Protein AF-A0A2D6M0U7-F1 (afdb_monomer)

Mean predicted aligned error: 8.62 Å

Sequence (236 aa):
MPVRPKKQAPYSKWMHGKDVKALRIKTATGYQSRYSLSQSHPSFARGEYGRIFRGLVTFANGKRQKVAIKMFDEPLSNKEAAAYERAIQKIAEADIPTLKTAMVNWNGKWVKVSPLLENRAGIKLARVKTDYGHARQLSAPRTQRRVGQILGKMINAGFAGYIDAIDYLRQREAGIVAIDLDVLVRTEPSFENVKRLLAESLNKFPEESRRQILEKHVLPEIRRPALRKKLAQLEV

Radius of gyration: 19.0 Å; Cα contacts (8 Å, |Δi|>4): 373; chains: 1; bounding box: 45×47×57 Å

Nearest PDB structures (foldseek):
  4f9c-assembly1_A  TM=5.702E-01  e=1.700E-03  Homo sapiens
  4f9b-assembly2_C  TM=6.373E-01  e=3.619E-03  Homo sapiens
  4f9a-assembly1_A  TM=5.375E-01  e=8.655E-03  Homo sapiens
  9bhi-assembly1_A  TM=5.128E-01  e=5.762E-03  Homo sapiens
  3zfx-assembly8_H  TM=3.620E-01  e=1.347E-03  Homo sapiens

pLDDT: mean 78.64, std 16.61, range [24.95, 95.5]

Solvent-accessible surface area (backbone atoms only — not comparable to full-atom values): 13342 Å² total; per-residue (Å²): 130,86,78,70,80,74,70,74,78,93,71,78,83,80,72,56,37,90,38,54,66,43,65,27,42,55,55,97,92,44,73,44,75,67,86,80,67,52,93,83,55,85,54,79,44,76,57,96,67,25,38,27,33,46,28,40,40,30,32,71,87,68,53,72,45,60,22,31,36,36,42,45,75,63,80,58,51,73,70,54,50,51,42,49,50,53,51,51,50,41,40,56,75,52,70,49,56,46,73,65,65,34,58,34,78,56,94,90,38,52,30,42,39,32,70,52,88,45,71,86,76,78,38,49,64,45,82,78,67,56,70,71,54,47,54,61,52,47,68,31,68,70,45,35,42,52,52,18,40,47,40,12,36,35,40,63,61,61,32,26,22,68,44,57,59,68,56,28,59,28,30,46,71,58,63,29,36,68,64,66,60,66,60,56,63,72,43,65,58,43,72,67,43,26,52,50,33,38,43,62,29,39,68,73,37,59,71,89,48,28,51,52,28,42,63,74,19,17,46,75,54,39,81,51,66,72,58,37,56,58,59,71,70,57,88,99

Organism: NCBI:txid3101447

Structure (mmCIF, N/CA/C/O backbone):
data_AF-A0A2D6M0U7-F1
#
_entry.id   AF-A0A2D6M0U7-F1
#
loop_
_atom_site.group_PDB
_atom_site.id
_atom_site.type_symbol
_atom_site.label_atom_id
_atom_site.label_alt_id
_atom_site.label_comp_id
_atom_site.label_asym_id
_atom_site.label_entity_id
_atom_site.label_seq_id
_atom_site.pdbx_PDB_ins_code
_atom_site.Cartn_x
_atom_site.Cartn_y
_atom_site.Cartn_z
_atom_site.occupancy
_atom_site.B_iso_or_equiv
_atom_site.auth_seq_id
_atom_site.auth_comp_id
_atom_site.auth_asym_id
_atom_site.auth_atom_id
_atom_site.pdbx_PDB_model_num
ATOM 1 N N . MET A 1 1 ? 13.651 -29.219 -10.084 1.00 33.41 1 MET A N 1
ATOM 2 C CA . MET A 1 1 ? 12.419 -29.315 -9.264 1.00 33.41 1 MET A CA 1
ATOM 3 C C . MET A 1 1 ? 11.576 -28.064 -9.477 1.00 33.41 1 MET A C 1
ATOM 5 O O . MET A 1 1 ? 12.138 -26.980 -9.355 1.00 33.41 1 MET A O 1
ATOM 9 N N . PRO A 1 2 ? 10.276 -28.165 -9.804 1.00 27.80 2 PRO A N 1
ATOM 10 C CA . PRO A 1 2 ? 9.417 -26.990 -9.874 1.00 27.80 2 PRO A CA 1
ATOM 11 C C . PRO A 1 2 ? 9.281 -26.394 -8.469 1.00 27.80 2 PRO A C 1
ATOM 13 O O . PRO A 1 2 ? 8.865 -27.066 -7.523 1.00 27.80 2 PRO A O 1
ATOM 16 N N . VAL A 1 3 ? 9.678 -25.131 -8.324 1.00 28.02 3 VAL A N 1
ATOM 17 C CA . VAL A 1 3 ? 9.476 -24.360 -7.098 1.00 28.02 3 VAL A CA 1
ATOM 18 C C . VAL A 1 3 ? 7.970 -24.203 -6.933 1.00 28.02 3 VAL A C 1
ATOM 20 O O . VAL A 1 3 ? 7.352 -23.397 -7.626 1.00 28.02 3 VAL A O 1
ATOM 23 N N . ARG A 1 4 ? 7.363 -25.007 -6.048 1.00 24.95 4 ARG A N 1
ATOM 24 C CA . ARG A 1 4 ? 5.965 -24.819 -5.640 1.00 24.95 4 ARG A CA 1
ATOM 25 C C . ARG A 1 4 ? 5.788 -23.339 -5.279 1.00 24.95 4 ARG A C 1
ATOM 27 O O . ARG A 1 4 ? 6.622 -22.832 -4.519 1.00 24.95 4 ARG A O 1
ATOM 34 N N . PRO A 1 5 ? 4.759 -22.638 -5.790 1.00 28.89 5 PRO A N 1
ATOM 35 C CA . PRO A 1 5 ? 4.493 -21.274 -5.365 1.00 28.89 5 PRO A CA 1
ATOM 36 C C . PRO A 1 5 ? 4.383 -21.296 -3.845 1.00 28.89 5 PRO A C 1
ATOM 38 O O . PRO A 1 5 ? 3.540 -21.994 -3.274 1.00 28.89 5 PRO A O 1
ATOM 41 N N . LYS A 1 6 ? 5.312 -20.603 -3.178 1.00 33.06 6 LYS A N 1
ATOM 42 C CA . LYS A 1 6 ? 5.213 -20.384 -1.742 1.00 33.06 6 LYS A CA 1
ATOM 43 C C . LYS A 1 6 ? 3.853 -19.731 -1.542 1.00 33.06 6 LYS A C 1
ATOM 45 O O . LYS A 1 6 ? 3.632 -18.635 -2.056 1.00 33.06 6 LYS A O 1
ATOM 50 N N . LYS A 1 7 ? 2.951 -20.427 -0.836 1.00 38.03 7 LYS A N 1
ATOM 51 C CA . LYS A 1 7 ? 1.777 -19.809 -0.217 1.00 38.03 7 LYS A CA 1
ATOM 52 C C . LYS A 1 7 ? 2.233 -18.455 0.318 1.00 38.03 7 LYS A C 1
ATOM 54 O O . LYS A 1 7 ? 3.300 -18.390 0.937 1.00 38.03 7 LYS A O 1
ATOM 59 N N . GLN A 1 8 ? 1.459 -17.419 -0.001 1.00 36.91 8 GLN A N 1
ATOM 60 C CA . GLN A 1 8 ? 1.540 -16.071 0.555 1.00 36.91 8 GLN A CA 1
ATOM 61 C C . GLN A 1 8 ? 2.216 -16.113 1.932 1.00 36.91 8 GLN A C 1
ATOM 63 O O . GLN A 1 8 ? 1.818 -16.939 2.761 1.00 36.91 8 GLN A O 1
ATOM 68 N N . ALA A 1 9 ? 3.272 -15.313 2.141 1.00 33.50 9 ALA A 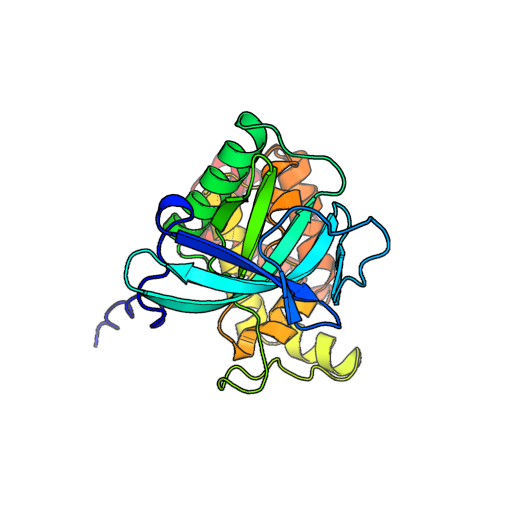N 1
ATOM 69 C CA . ALA A 1 9 ? 4.056 -15.326 3.380 1.00 33.50 9 ALA A CA 1
ATOM 70 C C . ALA A 1 9 ? 3.133 -15.474 4.610 1.00 33.50 9 ALA A C 1
ATOM 72 O O . ALA A 1 9 ? 2.061 -14.861 4.623 1.00 33.50 9 ALA A O 1
ATOM 73 N N . PRO A 1 10 ? 3.489 -16.318 5.601 1.00 34.03 10 PRO A N 1
ATOM 74 C CA . PRO A 1 10 ? 2.576 -16.815 6.623 1.00 34.03 10 PRO A CA 1
ATOM 75 C C . PRO A 1 10 ? 2.167 -15.691 7.576 1.00 34.03 10 PRO A C 1
ATOM 77 O O . PRO A 1 10 ? 2.678 -15.548 8.679 1.00 34.03 10 PRO A O 1
ATOM 80 N N . TYR A 1 11 ? 1.186 -14.906 7.160 1.00 39.97 11 TYR A N 1
ATOM 81 C CA . TYR A 1 11 ? 0.448 -13.991 8.004 1.00 39.97 11 TYR A CA 1
ATOM 82 C C . TYR A 1 11 ? -0.987 -14.506 7.995 1.00 39.97 11 TYR A C 1
ATOM 84 O O . TYR A 1 11 ? -1.843 -14.042 7.243 1.00 39.97 11 TYR A O 1
ATOM 92 N N . SER A 1 12 ? -1.259 -15.511 8.820 1.00 35.00 12 SER A N 1
ATOM 93 C CA . SER A 1 12 ? -2.590 -16.081 9.015 1.00 35.00 12 SER A CA 1
ATOM 94 C C . SER A 1 12 ? -3.621 -14.992 9.378 1.00 35.00 12 SER A C 1
ATOM 96 O O . SER A 1 12 ? -3.335 -14.067 10.140 1.00 35.00 12 SER A O 1
ATOM 98 N N . LYS A 1 13 ? -4.795 -15.051 8.732 1.00 45.16 13 LYS A N 1
ATOM 99 C CA . LYS A 1 13 ? -6.092 -14.443 9.102 1.00 45.16 13 LYS A CA 1
ATOM 100 C C . LYS A 1 13 ? -6.017 -13.110 9.863 1.00 45.16 13 LYS A C 1
ATOM 102 O O . LYS A 1 13 ? -6.119 -13.091 11.089 1.00 45.16 13 LYS A O 1
ATOM 107 N N . TRP A 1 14 ? -5.881 -11.984 9.161 1.00 49.75 14 TRP A N 1
ATOM 108 C CA . TRP A 1 14 ? -6.443 -10.768 9.753 1.00 49.75 14 TRP A CA 1
ATOM 109 C C . TRP A 1 14 ? -7.883 -10.684 9.293 1.00 49.75 14 TRP A C 1
ATOM 111 O O . TRP A 1 14 ? -8.176 -10.788 8.109 1.00 49.75 14 TRP A O 1
ATOM 121 N N . MET A 1 15 ? -8.740 -10.623 10.290 1.00 57.34 15 MET A N 1
ATOM 122 C CA . MET A 1 15 ? -10.174 -10.500 10.191 1.00 57.34 15 MET A CA 1
ATOM 123 C C . MET A 1 15 ? -10.533 -9.090 9.676 1.00 57.34 15 MET A C 1
ATOM 125 O O . MET A 1 15 ? -9.904 -8.102 10.061 1.00 57.34 15 MET A O 1
ATOM 129 N N . HIS A 1 16 ? -11.477 -9.013 8.743 1.00 63.84 16 HIS A N 1
ATOM 130 C CA . HIS A 1 16 ? -11.899 -7.787 8.065 1.00 63.84 16 HIS A CA 1
ATOM 131 C C . HIS A 1 16 ? -12.363 -6.720 9.072 1.00 63.84 16 HIS A C 1
ATOM 133 O O . HIS A 1 16 ? -12.630 -7.023 10.233 1.00 63.84 16 HIS A O 1
ATOM 139 N N . GLY A 1 17 ? -12.516 -5.463 8.637 1.00 63.94 17 GLY A N 1
ATOM 140 C CA . GLY A 1 17 ? -13.029 -4.388 9.501 1.00 63.94 17 GLY A CA 1
ATOM 141 C C . GLY A 1 17 ? -14.344 -4.749 10.207 1.00 63.94 17 GLY A C 1
ATOM 142 O O . GLY A 1 17 ? -14.506 -4.460 11.390 1.00 63.94 17 GLY A O 1
ATOM 143 N N . LYS A 1 18 ? -15.223 -5.495 9.521 1.00 70.12 18 LYS A N 1
ATOM 144 C CA . LYS A 1 18 ? -16.486 -6.038 10.060 1.00 70.12 18 LYS A CA 1
ATOM 145 C C . LYS A 1 18 ? -16.328 -7.007 11.238 1.00 70.12 18 LYS A C 1
ATOM 147 O O . LYS A 1 18 ? -17.264 -7.199 12.001 1.00 70.12 18 LYS A O 1
ATOM 152 N N . ASP A 1 19 ? -15.154 -7.609 11.396 1.00 73.25 19 ASP A N 1
ATOM 153 C CA . ASP A 1 19 ? -14.872 -8.576 12.455 1.00 73.25 19 ASP A CA 1
ATOM 154 C C . ASP A 1 19 ? -14.303 -7.898 13.719 1.00 73.25 19 ASP A C 1
ATOM 156 O O . ASP A 1 19 ? -13.956 -8.566 14.701 1.00 73.25 19 ASP A O 1
ATOM 160 N N . VAL A 1 20 ? -14.159 -6.567 13.706 1.00 79.00 20 VAL A N 1
ATOM 161 C CA . VAL A 1 20 ? -13.724 -5.776 14.860 1.00 79.00 20 VAL A CA 1
ATOM 162 C C . VAL A 1 20 ? -14.896 -5.605 15.823 1.00 79.00 20 VAL A C 1
ATOM 164 O O . VAL A 1 20 ? -15.825 -4.848 15.567 1.00 79.00 20 VAL A O 1
ATOM 167 N N . LYS A 1 21 ? -14.822 -6.275 16.979 1.00 83.69 21 LYS A N 1
ATOM 168 C CA . LYS A 1 21 ? -15.807 -6.147 18.065 1.00 83.69 21 LYS A CA 1
ATOM 169 C C . LYS A 1 21 ? -15.602 -4.868 18.875 1.00 83.69 21 LYS A C 1
ATOM 171 O O . LYS A 1 21 ? -16.561 -4.256 19.327 1.00 83.69 21 LYS A O 1
ATOM 176 N N . ALA A 1 22 ? -14.347 -4.489 19.115 1.00 85.12 22 ALA A N 1
ATOM 177 C CA . ALA A 1 22 ? -14.019 -3.274 19.850 1.00 85.12 22 ALA A CA 1
ATOM 178 C C . ALA A 1 22 ? -12.673 -2.692 19.414 1.00 85.12 22 ALA A C 1
ATOM 180 O O . ALA A 1 22 ? -11.699 -3.424 19.221 1.00 85.12 22 ALA A O 1
ATOM 181 N N . LEU A 1 23 ? -12.607 -1.362 19.352 1.00 86.06 23 LEU A N 1
ATOM 182 C CA . LEU A 1 23 ? -11.390 -0.590 19.121 1.00 86.06 23 LEU A CA 1
ATOM 183 C C . LEU A 1 23 ? -11.165 0.357 20.304 1.00 86.06 23 LEU A C 1
ATOM 185 O O . LEU A 1 23 ? -12.092 1.036 20.750 1.00 86.06 23 LEU A O 1
ATOM 189 N N . ARG A 1 24 ? -9.940 0.378 20.836 1.00 87.12 24 ARG A N 1
ATOM 190 C CA . ARG A 1 24 ? -9.535 1.269 21.932 1.00 87.12 24 ARG A CA 1
ATOM 191 C C . ARG A 1 24 ? -8.248 1.994 21.576 1.00 87.12 24 ARG A C 1
ATOM 193 O O . ARG A 1 24 ? -7.309 1.362 21.095 1.00 87.12 24 ARG A O 1
ATOM 200 N N . ILE A 1 25 ? -8.173 3.284 21.873 1.00 85.12 25 ILE A N 1
ATOM 201 C CA . ILE A 1 25 ? -6.983 4.108 21.636 1.00 85.12 25 ILE A CA 1
ATOM 202 C C . ILE A 1 25 ? -6.200 4.252 22.941 1.00 85.12 25 ILE A C 1
ATOM 204 O O . ILE A 1 25 ? -6.781 4.436 24.010 1.00 85.12 25 ILE A O 1
ATOM 208 N N . LYS A 1 26 ? -4.875 4.115 22.860 1.00 82.56 26 LYS A N 1
ATOM 209 C CA . LYS A 1 26 ? -3.964 4.305 23.986 1.00 82.56 26 LYS A CA 1
ATOM 210 C C . LYS A 1 26 ? -3.770 5.803 24.231 1.0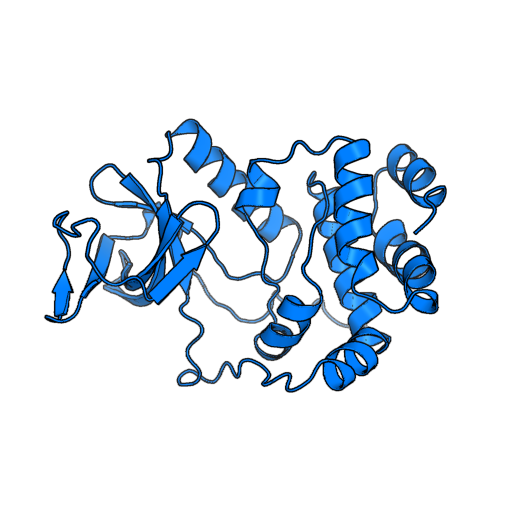0 82.56 26 LYS A C 1
ATOM 212 O O . LYS A 1 26 ? -3.291 6.513 23.353 1.00 82.56 26 LYS A O 1
ATOM 217 N N . THR A 1 27 ? -4.093 6.249 25.434 1.00 77.31 27 THR A N 1
ATOM 218 C CA . THR A 1 27 ? -3.871 7.596 25.964 1.00 77.31 27 THR A CA 1
ATOM 219 C C . THR A 1 27 ? -2.825 7.557 27.085 1.00 77.31 27 THR A C 1
ATOM 221 O O . THR A 1 27 ? -2.310 6.488 27.428 1.00 77.31 27 THR A O 1
ATOM 224 N N . ALA A 1 28 ? -2.503 8.715 27.672 1.00 71.00 28 ALA A N 1
ATOM 225 C CA . ALA A 1 28 ? -1.623 8.795 28.842 1.00 71.00 28 ALA A CA 1
ATOM 226 C C . ALA A 1 28 ? -2.185 8.033 30.060 1.00 71.00 28 ALA A C 1
ATOM 228 O O . ALA A 1 28 ? -1.427 7.430 30.811 1.00 71.00 28 ALA A O 1
ATOM 229 N N . THR A 1 29 ? -3.513 8.005 30.216 1.00 70.00 29 THR A N 1
ATOM 230 C CA . THR A 1 29 ? -4.212 7.413 31.369 1.00 70.00 29 THR A CA 1
ATOM 231 C C . THR A 1 29 ? -4.694 5.976 31.142 1.00 70.00 29 THR A C 1
ATOM 233 O O . THR A 1 29 ? -5.314 5.390 32.024 1.00 70.00 29 THR A O 1
ATOM 236 N N . GLY A 1 30 ? -4.428 5.374 29.975 1.00 76.94 30 GLY A N 1
ATOM 237 C CA . GLY A 1 30 ? -4.802 3.987 29.682 1.00 76.94 30 GLY A CA 1
ATOM 238 C C . GLY A 1 30 ? -5.372 3.792 28.279 1.00 76.94 30 GLY A C 1
ATOM 239 O O . GLY A 1 30 ? -4.935 4.426 27.328 1.00 76.94 30 GLY A O 1
ATOM 240 N N . TYR A 1 31 ? -6.322 2.868 28.118 1.00 77.56 31 TYR A N 1
ATOM 241 C CA . TYR A 1 31 ? -7.001 2.628 26.837 1.00 77.56 31 TYR A CA 1
ATOM 242 C C . TYR A 1 31 ? -8.439 3.138 26.884 1.00 77.56 31 TYR A C 1
ATOM 244 O O . TYR A 1 31 ? -9.256 2.589 27.627 1.00 77.56 31 TYR A O 1
ATOM 252 N N . GLN A 1 32 ? -8.780 4.103 26.034 1.00 76.94 32 GLN A N 1
ATOM 253 C CA . GLN A 1 32 ? -10.123 4.675 25.948 1.00 76.94 32 GLN A CA 1
ATOM 254 C C . GLN A 1 32 ? -10.917 4.088 24.775 1.00 76.94 32 GLN A C 1
ATOM 256 O O . GLN A 1 32 ? -10.372 3.827 23.704 1.00 76.94 32 GLN A O 1
ATOM 261 N N . SER A 1 33 ? -12.210 3.841 25.001 1.00 68.12 33 SER A N 1
ATOM 262 C CA . SER A 1 33 ? -13.164 3.301 24.017 1.00 68.12 33 SER A CA 1
ATOM 263 C C . SER A 1 33 ? -14.138 4.349 23.467 1.00 68.12 33 SER A C 1
ATOM 265 O O . SER A 1 33 ? -14.883 4.047 22.534 1.00 68.12 33 SER A O 1
ATOM 267 N N . ARG A 1 34 ? -14.152 5.562 24.039 1.00 63.62 34 ARG A N 1
ATOM 268 C CA . ARG A 1 34 ? -15.108 6.631 23.720 1.00 63.62 34 ARG A CA 1
ATOM 269 C C . ARG A 1 34 ? -14.428 7.879 23.157 1.00 63.62 34 ARG A C 1
ATOM 271 O O . ARG A 1 34 ? -13.217 8.047 23.247 1.00 63.62 34 ARG A O 1
ATOM 278 N N . TYR A 1 35 ? -15.270 8.723 22.567 1.00 53.75 35 TYR A N 1
ATOM 279 C CA . TYR A 1 35 ? -14.983 9.839 21.662 1.00 53.75 35 TYR A CA 1
ATOM 280 C C . TYR A 1 35 ? -14.169 11.015 22.212 1.00 53.75 35 TYR A C 1
ATOM 282 O O . TYR A 1 35 ? -13.914 11.956 21.467 1.00 53.75 35 TYR A O 1
ATOM 290 N N . SER A 1 36 ? -13.754 11.009 23.475 1.00 53.72 36 SER A N 1
ATOM 2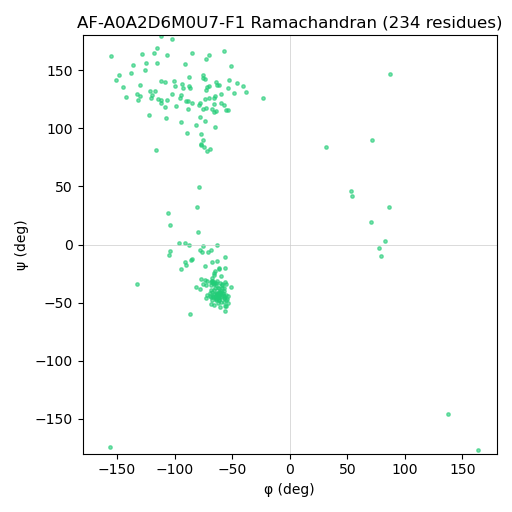91 C CA . SER A 1 36 ? -13.118 12.173 24.100 1.00 53.72 36 SER A CA 1
ATOM 292 C C . SER A 1 36 ? -11.635 12.312 23.753 1.00 53.72 36 SER A C 1
ATOM 294 O O . SER A 1 36 ? -10.855 12.795 24.569 1.00 53.72 36 SER A O 1
ATOM 296 N N . LEU A 1 37 ? -11.225 11.898 22.550 1.00 55.53 37 LEU A N 1
ATOM 297 C CA . LEU A 1 37 ? -9.933 12.314 22.029 1.00 55.53 37 LEU A CA 1
ATOM 298 C C . LEU A 1 37 ? -10.082 13.757 21.547 1.00 55.53 37 LEU A C 1
ATOM 300 O O . LEU A 1 37 ? -10.392 14.007 20.382 1.00 55.53 37 LEU A O 1
ATOM 304 N N . SER A 1 38 ? -9.918 14.706 22.469 1.00 53.47 38 SER A N 1
ATOM 305 C CA . SER A 1 38 ? -9.736 16.117 22.132 1.00 53.47 38 SER A CA 1
ATOM 306 C C . SER A 1 38 ? -8.627 16.257 21.086 1.00 53.47 38 SER A C 1
ATOM 308 O O . SER A 1 38 ? -7.709 15.436 21.015 1.00 53.47 38 SER A O 1
ATOM 310 N N . GLN A 1 39 ? -8.665 17.317 20.274 1.00 53.88 39 GLN A N 1
ATOM 311 C CA . GLN A 1 39 ? -7.604 17.567 19.292 1.00 53.88 39 GLN A CA 1
ATOM 312 C C . GLN A 1 39 ? -6.200 17.649 19.927 1.00 53.88 39 GLN A C 1
ATOM 314 O O . GLN A 1 39 ? -5.216 17.419 19.226 1.00 53.88 39 GLN A O 1
ATOM 319 N N . SER A 1 40 ? -6.126 17.912 21.237 1.00 55.69 40 SER A N 1
ATOM 320 C CA . SER A 1 40 ? -4.913 17.947 22.056 1.00 55.69 40 SER A CA 1
ATOM 321 C C . SER A 1 40 ? -4.361 16.576 22.468 1.00 55.69 40 SER A C 1
ATOM 323 O O . SER A 1 40 ? -3.291 16.519 23.072 1.00 55.69 40 SER A O 1
ATOM 325 N N . HIS A 1 41 ? -5.036 15.460 22.162 1.00 64.50 41 HIS A N 1
ATOM 326 C CA . HIS A 1 41 ? -4.491 14.146 22.491 1.00 64.50 41 HIS A CA 1
ATOM 327 C C . HIS A 1 41 ? -3.201 13.870 21.702 1.00 64.50 41 HIS A C 1
ATOM 329 O O . HIS A 1 41 ? -3.215 13.944 20.469 1.00 64.50 41 HIS A O 1
ATOM 335 N N . PRO A 1 42 ? -2.098 13.494 22.377 1.00 67.00 42 PRO A N 1
ATOM 336 C CA . PRO A 1 42 ? -0.822 13.293 21.709 1.00 67.00 42 PRO A CA 1
ATOM 337 C C . PRO A 1 42 ? -0.909 12.107 20.744 1.00 67.00 42 PRO A C 1
ATOM 339 O O . PRO A 1 42 ? -1.085 10.954 21.150 1.00 67.00 42 PRO A O 1
ATOM 342 N N . SER A 1 43 ? -0.793 12.396 19.449 1.00 74.56 43 SER A N 1
ATOM 343 C CA . SER A 1 43 ? -0.652 11.380 18.410 1.00 74.56 43 SER A CA 1
ATOM 344 C C . SER A 1 43 ? 0.763 10.809 18.416 1.00 74.56 43 SER A C 1
ATOM 346 O O . SER A 1 43 ? 1.730 11.529 18.649 1.00 74.56 43 SER A O 1
ATOM 348 N N . PHE A 1 44 ? 0.898 9.523 18.099 1.00 73.25 44 PHE A N 1
ATOM 349 C CA . PHE A 1 44 ? 2.201 8.879 17.928 1.00 73.25 44 PHE A CA 1
ATOM 350 C C . PHE A 1 44 ? 2.944 9.389 16.683 1.00 73.25 44 PHE A C 1
ATOM 352 O O . PHE A 1 44 ? 4.169 9.446 16.686 1.00 73.25 44 PHE A O 1
ATOM 359 N N . ALA A 1 45 ? 2.209 9.745 15.630 1.00 78.50 45 ALA A N 1
ATOM 360 C CA . ALA A 1 45 ? 2.737 10.373 14.424 1.00 78.50 45 ALA A CA 1
ATOM 361 C C . ALA A 1 45 ? 1.631 11.171 13.719 1.00 78.50 45 ALA A C 1
ATOM 363 O O . ALA A 1 45 ? 0.443 10.928 13.952 1.00 78.50 45 ALA A O 1
ATOM 364 N N . ARG A 1 46 ? 2.012 12.086 12.827 1.00 79.88 46 ARG A N 1
ATOM 365 C CA . ARG A 1 46 ? 1.098 12.797 11.929 1.00 79.88 46 ARG A CA 1
ATOM 366 C C . ARG A 1 46 ? 1.486 12.485 10.488 1.00 79.88 46 ARG A C 1
ATOM 368 O O . ARG A 1 46 ? 2.658 12.574 10.144 1.00 79.88 46 ARG A O 1
ATOM 375 N N . GLY A 1 47 ? 0.515 12.058 9.691 1.00 75.00 47 GLY A N 1
ATOM 376 C CA . GLY A 1 47 ? 0.642 11.980 8.238 1.00 75.00 47 GLY A CA 1
ATOM 377 C C . GLY A 1 47 ? -0.075 13.157 7.583 1.00 75.00 47 GLY A C 1
ATOM 378 O O . GLY A 1 47 ? -0.733 13.936 8.268 1.00 75.00 47 GLY A O 1
ATOM 379 N N . GLU A 1 48 ? 0.009 13.244 6.259 1.00 80.56 48 GLU A N 1
ATOM 380 C CA . GLU A 1 48 ? -0.574 14.339 5.469 1.00 80.56 48 GLU A CA 1
ATOM 381 C C . GLU A 1 48 ? -2.079 14.532 5.733 1.00 80.56 48 GLU A C 1
ATOM 383 O O . GLU A 1 48 ? -2.521 15.633 6.031 1.00 80.56 48 GLU A O 1
ATOM 388 N N . TYR A 1 49 ? -2.847 13.436 5.738 1.00 84.56 49 TYR A N 1
ATOM 389 C CA . TYR A 1 49 ? -4.312 13.467 5.878 1.00 84.56 49 TYR A CA 1
ATOM 390 C C . TYR A 1 49 ? -4.834 13.053 7.260 1.00 84.56 49 TYR A C 1
ATOM 392 O O . TYR A 1 49 ? -5.993 12.651 7.395 1.00 84.56 49 TYR A O 1
ATOM 400 N N . GLY A 1 50 ? -3.988 13.032 8.292 1.00 87.50 50 GLY A N 1
ATOM 401 C CA . GLY A 1 50 ? -4.476 12.670 9.618 1.00 87.50 50 GLY A CA 1
ATOM 402 C C . GLY A 1 50 ? -3.429 12.293 10.648 1.00 87.50 50 GLY A C 1
ATOM 403 O O . GLY A 1 50 ? -2.219 12.289 10.423 1.00 87.50 50 GLY A O 1
ATOM 404 N N . ARG A 1 51 ? -3.932 11.901 11.813 1.00 87.81 51 ARG A N 1
ATOM 405 C CA . ARG A 1 51 ? -3.147 11.584 13.004 1.00 87.81 51 ARG A CA 1
ATOM 406 C C . ARG A 1 51 ? -3.139 10.088 13.269 1.00 87.81 51 ARG A C 1
ATOM 408 O O . ARG A 1 51 ? -4.152 9.407 13.130 1.00 87.81 51 ARG A O 1
ATOM 415 N N . ILE A 1 52 ? -1.980 9.575 13.662 1.00 86.62 52 ILE A N 1
ATOM 416 C CA . ILE A 1 52 ? -1.752 8.159 13.935 1.00 86.62 52 ILE A CA 1
ATOM 417 C C . ILE A 1 52 ? -1.648 7.963 15.442 1.00 86.62 52 ILE A C 1
ATOM 419 O O . ILE A 1 52 ? -0.797 8.548 16.112 1.00 86.62 52 ILE A O 1
ATOM 423 N N . PHE A 1 53 ? -2.482 7.081 15.971 1.00 88.00 53 PHE A N 1
ATOM 424 C CA . PHE A 1 53 ? -2.523 6.702 17.375 1.00 88.00 53 PHE A CA 1
ATOM 425 C C . PHE A 1 53 ? -2.143 5.236 17.541 1.00 88.00 53 PHE A C 1
ATOM 427 O O . PHE A 1 53 ? -2.297 4.423 16.630 1.00 88.00 53 PHE A O 1
ATOM 434 N N . ARG A 1 54 ? -1.673 4.870 18.732 1.00 87.31 54 ARG A N 1
ATOM 435 C CA . ARG A 1 54 ? -1.549 3.462 19.121 1.00 87.31 54 ARG A CA 1
ATOM 436 C C . ARG A 1 54 ? -2.865 3.000 19.724 1.00 87.31 54 ARG A C 1
ATOM 438 O O . ARG A 1 54 ? -3.507 3.753 20.449 1.00 87.31 54 ARG A O 1
ATOM 445 N N . GLY A 1 55 ? -3.242 1.755 19.489 1.00 88.19 55 GLY A N 1
ATOM 446 C CA . GLY A 1 55 ? -4.463 1.203 20.051 1.00 88.19 55 GLY A CA 1
ATOM 447 C C . GLY A 1 55 ? -4.463 -0.309 20.168 1.00 88.19 55 GLY A C 1
ATOM 448 O O . GLY A 1 55 ? -3.457 -0.983 19.938 1.00 88.19 55 GLY A O 1
ATOM 449 N N . LEU A 1 56 ? -5.619 -0.825 20.562 1.00 87.62 56 LEU A N 1
ATOM 450 C CA . LEU A 1 56 ? -5.901 -2.238 20.737 1.00 87.62 56 LEU A CA 1
ATOM 451 C C . LEU A 1 56 ? -7.222 -2.568 20.039 1.00 87.62 56 LEU A C 1
ATOM 453 O O . LEU A 1 56 ? -8.258 -1.978 20.349 1.00 87.62 56 LEU A O 1
ATOM 457 N N . VAL A 1 57 ? -7.180 -3.539 19.132 1.00 86.38 57 VAL A N 1
ATOM 458 C CA . VAL A 1 57 ? -8.365 -4.177 18.552 1.00 86.38 57 VAL A CA 1
ATOM 459 C C . VAL A 1 57 ? -8.695 -5.428 19.350 1.00 86.38 57 VAL A C 1
ATOM 461 O O . VAL A 1 57 ? -7.802 -6.197 19.706 1.00 86.38 57 VAL A O 1
ATOM 464 N N . THR A 1 58 ? -9.982 -5.639 19.607 1.00 87.62 58 THR A N 1
ATOM 465 C CA . THR A 1 58 ? -10.549 -6.933 19.997 1.00 87.62 58 THR A CA 1
ATOM 466 C C . THR A 1 58 ? -11.433 -7.420 18.855 1.00 87.62 58 THR A C 1
ATOM 468 O O . THR A 1 58 ? -12.364 -6.720 18.454 1.00 87.62 58 THR A O 1
ATOM 471 N N . PHE A 1 59 ? -11.130 -8.596 18.318 1.00 85.06 59 PHE A N 1
ATOM 472 C CA . PHE A 1 59 ? -11.896 -9.218 17.241 1.00 85.06 59 PHE A CA 1
ATOM 473 C C . PHE A 1 59 ? -13.088 -10.016 17.787 1.00 85.06 59 PHE A C 1
ATOM 475 O O . PHE A 1 59 ? -13.139 -10.334 18.977 1.00 85.06 59 PHE A O 1
ATOM 482 N N . ALA A 1 60 ? -14.038 -10.365 16.917 1.00 83.44 60 ALA A N 1
ATOM 483 C CA . ALA A 1 60 ? -15.227 -11.146 17.267 1.00 83.44 60 ALA A CA 1
ATOM 484 C C . ALA A 1 60 ? -14.890 -12.492 17.938 1.00 83.44 60 ALA A C 1
ATOM 486 O O . ALA A 1 60 ? -15.576 -12.903 18.867 1.00 83.44 60 ALA A O 1
ATOM 487 N N . ASN A 1 61 ? -13.776 -13.121 17.550 1.00 81.31 61 ASN A N 1
ATOM 488 C CA . ASN A 1 61 ? -13.275 -14.360 18.157 1.00 81.31 61 ASN A CA 1
ATOM 489 C C . ASN A 1 61 ? -12.509 -14.163 19.485 1.00 81.31 61 ASN A C 1
ATOM 491 O O . ASN A 1 61 ? -11.806 -15.065 19.930 1.00 81.31 61 ASN A O 1
ATOM 495 N N . GLY A 1 62 ? -12.554 -12.968 20.079 1.00 84.19 62 GLY A N 1
ATOM 496 C CA . GLY A 1 62 ? -11.878 -12.644 21.337 1.00 84.19 62 GLY A CA 1
ATOM 497 C C . GLY A 1 62 ? -10.379 -12.349 21.217 1.00 84.19 62 GLY A C 1
ATOM 498 O O . GLY A 1 62 ? -9.788 -11.839 22.172 1.00 84.19 62 GLY A O 1
ATOM 499 N N . LYS A 1 63 ? -9.745 -12.587 20.057 1.00 84.19 63 LYS A N 1
ATOM 500 C CA . LYS A 1 63 ? -8.326 -12.264 19.851 1.00 84.19 63 LYS A CA 1
ATOM 501 C C . LYS A 1 63 ? -8.098 -10.761 20.006 1.00 84.19 63 LYS A C 1
ATOM 503 O O . LYS A 1 63 ? -8.851 -9.944 19.473 1.00 84.19 63 LYS A O 1
ATOM 508 N N . ARG A 1 64 ? -7.014 -10.395 20.691 1.00 85.12 64 ARG A N 1
ATOM 509 C CA . ARG A 1 64 ? -6.595 -9.002 20.886 1.00 85.12 64 ARG A CA 1
ATOM 510 C C . ARG A 1 64 ? -5.300 -8.715 20.141 1.00 85.12 64 ARG A C 1
ATOM 512 O O . ARG A 1 64 ? -4.400 -9.552 20.124 1.00 85.12 64 ARG A O 1
ATOM 519 N N . GLN A 1 65 ? -5.193 -7.533 19.540 1.00 83.19 65 GLN A N 1
ATOM 520 C CA . GLN A 1 65 ? -4.006 -7.135 18.783 1.00 83.19 65 GLN A CA 1
ATOM 521 C C . GLN A 1 65 ? -3.719 -5.641 18.923 1.00 83.19 65 GLN A C 1
ATOM 523 O O . GLN A 1 65 ? -4.623 -4.812 18.811 1.00 83.19 65 GLN A O 1
ATOM 528 N N . LYS A 1 66 ? -2.445 -5.299 19.146 1.00 84.69 66 LYS A N 1
ATOM 529 C CA . LYS A 1 66 ? -1.977 -3.910 19.105 1.00 84.69 66 LYS A CA 1
ATOM 530 C C . LYS A 1 66 ? -1.949 -3.401 17.669 1.00 84.69 66 LYS A C 1
ATOM 532 O O . LYS A 1 66 ? -1.456 -4.084 16.769 1.00 84.69 66 LYS A O 1
ATOM 537 N N . VAL A 1 67 ? -2.436 -2.186 17.475 1.00 85.06 67 VAL A N 1
ATOM 538 C CA . VAL A 1 67 ? -2.614 -1.581 16.155 1.00 85.06 67 VAL A CA 1
ATOM 539 C C . VAL A 1 67 ? -2.152 -0.127 16.142 1.00 85.06 67 VAL A C 1
ATOM 541 O O . VAL A 1 67 ? -2.139 0.544 17.176 1.00 85.06 67 VAL A O 1
ATOM 544 N N . ALA A 1 68 ? -1.778 0.355 14.964 1.00 86.44 68 ALA A N 1
ATOM 545 C CA . ALA A 1 68 ? -1.797 1.766 14.631 1.00 86.44 68 ALA A CA 1
ATOM 546 C C . ALA A 1 68 ? -3.185 2.121 14.079 1.00 86.44 68 ALA A C 1
ATOM 548 O O . ALA A 1 68 ? -3.768 1.375 13.293 1.00 86.44 68 ALA A O 1
ATOM 549 N N . ILE A 1 69 ? -3.727 3.249 14.518 1.00 87.69 69 ILE A N 1
ATOM 550 C CA . ILE A 1 69 ? -5.045 3.747 14.132 1.00 87.69 69 ILE A CA 1
ATOM 551 C C . ILE A 1 69 ? -4.826 5.127 13.537 1.00 87.69 69 ILE A C 1
ATOM 553 O O . ILE A 1 69 ? -4.450 6.051 14.256 1.00 87.69 69 ILE A O 1
ATOM 557 N N . LYS A 1 70 ? -5.037 5.270 12.231 1.00 90.31 70 LYS A N 1
ATOM 558 C CA . LYS A 1 70 ? -5.067 6.572 11.575 1.00 90.31 70 LYS A CA 1
ATOM 559 C C . LYS A 1 70 ? -6.489 7.113 11.632 1.00 90.31 70 LYS A C 1
ATOM 561 O O . LYS A 1 70 ? -7.412 6.530 11.059 1.00 90.31 70 LYS A O 1
ATOM 566 N N . MET A 1 71 ? -6.633 8.226 12.334 1.00 89.94 71 MET A N 1
ATOM 567 C CA . MET A 1 71 ? -7.816 9.070 12.292 1.00 89.94 71 MET A CA 1
ATOM 568 C C . MET A 1 71 ? -7.568 10.164 11.263 1.00 89.94 71 MET A C 1
ATOM 570 O O . MET A 1 71 ? -6.523 10.815 11.299 1.00 89.94 71 MET A O 1
ATOM 574 N N . PHE A 1 72 ? -8.508 10.336 10.345 1.00 89.69 72 PHE A N 1
ATOM 575 C CA . PHE A 1 72 ? -8.421 11.366 9.319 1.00 89.69 72 PHE A CA 1
ATOM 576 C C . PHE A 1 72 ? -8.732 12.733 9.932 1.00 89.69 72 PHE A C 1
ATOM 578 O O . PHE A 1 72 ? -9.556 12.821 10.846 1.00 89.69 72 PHE A O 1
ATOM 585 N N . ASP A 1 73 ? -8.032 13.772 9.475 1.00 87.31 73 ASP A N 1
ATOM 586 C CA . ASP A 1 73 ? -8.285 15.137 9.954 1.00 87.31 73 ASP A CA 1
ATOM 587 C C . ASP A 1 73 ? -9.692 15.599 9.534 1.00 87.31 73 ASP A C 1
ATOM 589 O O . ASP A 1 73 ? -10.416 16.171 10.349 1.00 87.31 73 ASP A O 1
ATOM 593 N N . GLU A 1 74 ? -10.117 15.218 8.327 1.00 88.56 74 GLU A N 1
ATOM 594 C CA . GLU A 1 74 ? -11.498 15.315 7.852 1.00 88.56 74 GLU A CA 1
ATOM 595 C C . GLU A 1 74 ? -12.184 13.937 7.906 1.00 88.56 74 GLU A C 1
ATOM 597 O O . GLU A 1 74 ? -11.623 12.952 7.412 1.00 88.56 74 GLU A O 1
ATOM 602 N N . PRO A 1 75 ? -13.383 13.811 8.511 1.00 89.56 75 PRO A N 1
ATOM 603 C CA . PRO A 1 75 ? -14.113 12.547 8.536 1.00 89.56 75 PRO A CA 1
ATOM 604 C C . PRO A 1 75 ? -14.433 12.044 7.125 1.00 89.56 75 PRO A C 1
ATOM 606 O O . PRO A 1 75 ? -15.012 12.769 6.324 1.00 89.56 75 PRO A O 1
ATOM 609 N N . LEU A 1 76 ? -14.115 10.778 6.844 1.00 90.12 76 LEU A N 1
ATOM 610 C CA . LEU A 1 76 ? -14.443 10.175 5.552 1.00 90.12 76 LEU A CA 1
ATOM 611 C C . LEU A 1 76 ? -15.940 9.875 5.438 1.00 90.12 76 LEU A C 1
ATOM 613 O O . LEU A 1 76 ? -16.561 9.362 6.373 1.00 90.12 76 LEU A O 1
ATOM 617 N N . SER A 1 77 ? -16.486 10.083 4.246 1.00 91.94 77 SER A N 1
ATOM 618 C CA . SER A 1 77 ? -17.787 9.556 3.842 1.00 91.94 77 SER A CA 1
ATOM 619 C C . SER A 1 77 ? -17.757 8.030 3.656 1.00 91.94 77 SER A C 1
ATOM 621 O O . SER A 1 77 ? -16.705 7.418 3.454 1.00 91.94 77 SER A O 1
ATOM 623 N N . ASN A 1 78 ? -18.935 7.392 3.633 1.00 90.56 78 ASN A N 1
ATOM 624 C CA . ASN A 1 78 ? -19.052 5.961 3.308 1.00 90.56 78 ASN A CA 1
ATOM 625 C C . ASN A 1 78 ? -18.490 5.632 1.911 1.00 90.56 78 ASN A C 1
ATOM 627 O O . ASN A 1 78 ? -17.899 4.571 1.715 1.00 90.56 78 ASN A O 1
ATOM 631 N N . LYS A 1 79 ? -18.644 6.547 0.942 1.00 92.31 79 LYS A N 1
ATOM 632 C CA . LYS A 1 79 ? -18.128 6.379 -0.424 1.00 92.31 79 LYS A CA 1
ATOM 633 C C . LYS A 1 79 ? -16.600 6.360 -0.447 1.00 92.31 79 LYS A C 1
ATOM 635 O O . LYS A 1 79 ? -16.016 5.524 -1.138 1.00 92.31 79 LYS A O 1
ATOM 640 N N . GLU A 1 80 ? -15.965 7.251 0.311 1.00 91.56 80 GLU A N 1
ATOM 641 C CA . GLU A 1 80 ? -14.508 7.291 0.448 1.00 91.56 80 GLU A CA 1
ATOM 642 C C . GLU A 1 80 ? -13.994 6.061 1.189 1.00 91.56 80 GLU A C 1
ATOM 644 O O . GLU A 1 80 ? -13.099 5.390 0.684 1.00 91.56 80 GLU A O 1
ATOM 649 N N . ALA A 1 81 ? -14.599 5.694 2.322 1.00 89.69 81 ALA A N 1
ATOM 650 C CA . ALA A 1 81 ? -14.227 4.486 3.057 1.00 89.69 81 ALA A CA 1
ATOM 651 C C . ALA A 1 81 ? -14.300 3.227 2.174 1.00 89.69 81 ALA A C 1
ATOM 653 O O . ALA A 1 81 ? -13.349 2.445 2.139 1.00 89.69 81 ALA A O 1
ATOM 654 N N . ALA A 1 82 ? -15.359 3.084 1.371 1.00 87.50 82 ALA A N 1
ATOM 655 C CA . ALA A 1 82 ? -15.483 1.997 0.402 1.00 87.50 82 ALA A CA 1
ATOM 656 C C . ALA A 1 82 ? -14.394 2.038 -0.688 1.00 87.50 82 ALA A C 1
ATOM 658 O O . ALA A 1 82 ? -13.980 0.994 -1.191 1.00 87.50 82 ALA A O 1
ATOM 659 N N . ALA A 1 83 ? -13.901 3.221 -1.071 1.00 89.81 83 ALA A N 1
ATOM 660 C CA . ALA A 1 83 ? -12.778 3.339 -2.000 1.00 89.81 83 ALA A CA 1
ATOM 661 C C . ALA A 1 83 ? -11.468 2.820 -1.383 1.00 89.81 83 ALA A C 1
ATOM 663 O O . ALA A 1 83 ? -10.746 2.077 -2.051 1.00 89.81 83 ALA A O 1
ATOM 664 N N . TYR A 1 84 ? -11.207 3.115 -0.104 1.00 90.44 84 TYR A N 1
ATOM 665 C CA . TYR A 1 84 ? -10.084 2.528 0.638 1.00 90.44 84 TYR A CA 1
ATOM 666 C C . TYR A 1 84 ? -10.194 1.006 0.738 1.00 90.44 84 TYR A C 1
ATOM 668 O O . TYR A 1 84 ? -9.217 0.307 0.473 1.00 90.44 84 TYR A O 1
ATOM 676 N N . GLU A 1 85 ? -11.370 0.471 1.069 1.00 87.12 85 GLU A N 1
ATOM 677 C CA . GLU A 1 85 ? -11.578 -0.981 1.139 1.00 87.12 85 GLU A CA 1
ATOM 678 C C . GLU A 1 85 ? -11.346 -1.664 -0.213 1.00 87.12 85 GLU A C 1
ATOM 680 O O . GLU A 1 85 ? -10.640 -2.671 -0.281 1.00 87.12 85 GLU A O 1
ATOM 685 N N . ARG A 1 86 ? -11.849 -1.079 -1.310 1.00 86.75 86 ARG A N 1
ATOM 686 C CA . ARG A 1 86 ? -11.564 -1.566 -2.668 1.00 86.75 86 ARG A CA 1
ATOM 687 C C . ARG A 1 86 ? -10.073 -1.526 -2.993 1.00 86.75 86 ARG A C 1
ATOM 689 O O . ARG A 1 86 ? -9.569 -2.460 -3.613 1.00 86.75 86 ARG A O 1
ATOM 696 N N . ALA A 1 87 ? -9.362 -0.472 -2.593 1.00 88.88 87 ALA A N 1
ATOM 697 C CA . ALA A 1 87 ? -7.924 -0.376 -2.821 1.00 88.88 87 ALA A CA 1
ATOM 698 C C . ALA A 1 87 ? -7.161 -1.477 -2.066 1.00 88.88 87 ALA A C 1
ATOM 700 O O . ALA A 1 87 ? -6.338 -2.170 -2.660 1.00 88.88 87 ALA A O 1
ATOM 701 N N . ILE A 1 88 ? -7.493 -1.699 -0.791 1.00 86.06 88 ILE A N 1
ATOM 702 C CA . ILE A 1 88 ? -6.925 -2.776 0.035 1.00 86.06 88 ILE A CA 1
ATOM 703 C C . ILE A 1 88 ? -7.158 -4.144 -0.621 1.00 86.06 88 ILE A C 1
ATOM 705 O O . ILE A 1 88 ? -6.221 -4.937 -0.733 1.00 86.06 88 ILE A O 1
ATOM 709 N N . GLN A 1 89 ? -8.379 -4.405 -1.093 1.00 85.25 89 GLN A N 1
ATOM 710 C CA . GLN A 1 89 ? -8.736 -5.661 -1.752 1.00 85.25 89 GLN A CA 1
ATOM 711 C C . GLN A 1 89 ? -7.920 -5.884 -3.034 1.00 85.25 89 GLN A C 1
ATOM 713 O O . GLN A 1 89 ? -7.304 -6.935 -3.195 1.00 85.25 89 GLN A O 1
ATOM 718 N N . LYS A 1 90 ? -7.826 -4.872 -3.904 1.00 87.50 90 LYS A N 1
ATOM 719 C CA . LYS A 1 90 ? -7.028 -4.941 -5.141 1.00 87.50 90 LYS A CA 1
ATOM 720 C C . LYS A 1 90 ? -5.546 -5.211 -4.880 1.00 87.50 90 LYS A C 1
ATOM 722 O O . LYS A 1 90 ? -4.918 -5.967 -5.615 1.00 87.50 90 LYS A O 1
ATOM 727 N N . ILE A 1 91 ? -4.972 -4.603 -3.840 1.00 87.12 91 ILE A N 1
ATOM 728 C CA . ILE A 1 91 ? -3.574 -4.839 -3.445 1.00 87.12 91 ILE A CA 1
ATOM 729 C C . ILE A 1 91 ? -3.380 -6.293 -2.997 1.00 87.12 91 ILE A C 1
ATOM 731 O O . ILE A 1 91 ? -2.385 -6.923 -3.364 1.00 87.12 91 ILE A O 1
ATOM 735 N N . ALA A 1 92 ? -4.334 -6.831 -2.232 1.00 83.38 92 ALA A N 1
ATOM 736 C CA . ALA A 1 92 ? -4.309 -8.219 -1.789 1.00 83.38 92 ALA A CA 1
ATOM 737 C C . ALA A 1 92 ? -4.422 -9.201 -2.970 1.00 83.38 92 ALA A C 1
ATOM 739 O O . ALA A 1 92 ? -3.635 -10.142 -3.054 1.00 83.38 92 ALA A O 1
ATOM 740 N N . GLU A 1 93 ? -5.341 -8.952 -3.908 1.00 85.94 93 GLU A N 1
ATOM 741 C CA . GLU A 1 93 ? -5.533 -9.752 -5.130 1.00 85.94 93 GLU A CA 1
ATOM 742 C C . GLU A 1 93 ? -4.319 -9.707 -6.067 1.00 85.94 93 GLU A C 1
ATOM 744 O O . GLU A 1 93 ? -3.986 -10.703 -6.707 1.00 85.94 93 GLU A O 1
ATOM 749 N N . ALA A 1 94 ? -3.609 -8.577 -6.110 1.00 86.31 94 ALA A N 1
ATOM 750 C CA . ALA A 1 94 ? -2.371 -8.423 -6.871 1.00 86.31 94 ALA A CA 1
ATOM 751 C C . ALA A 1 94 ? -1.152 -9.109 -6.218 1.00 86.31 94 ALA A C 1
ATOM 753 O O . ALA A 1 94 ? -0.044 -9.075 -6.771 1.00 86.31 94 ALA A O 1
ATOM 754 N N . ASP A 1 95 ? -1.327 -9.735 -5.048 1.00 86.50 95 ASP A N 1
ATOM 755 C CA . ASP A 1 95 ? -0.256 -10.363 -4.270 1.00 86.50 95 ASP A CA 1
ATOM 756 C C . ASP A 1 95 ? 0.903 -9.380 -4.012 1.00 86.50 95 ASP A C 1
ATOM 758 O O . ASP A 1 95 ? 2.089 -9.656 -4.237 1.00 86.50 95 ASP A O 1
ATOM 762 N N . ILE A 1 96 ? 0.542 -8.161 -3.611 1.00 85.81 96 ILE A N 1
ATOM 763 C CA . ILE A 1 96 ? 1.502 -7.144 -3.200 1.00 85.81 96 ILE A CA 1
ATOM 764 C C . ILE A 1 96 ? 1.719 -7.286 -1.687 1.00 85.81 96 ILE A C 1
ATOM 766 O O . ILE A 1 96 ? 0.758 -7.214 -0.915 1.00 85.81 96 ILE A O 1
ATOM 770 N N . PRO A 1 97 ? 2.967 -7.484 -1.227 1.00 78.69 97 PRO A N 1
ATOM 771 C CA . PRO A 1 97 ? 3.245 -7.714 0.184 1.00 78.69 97 PRO A CA 1
ATOM 772 C C . PRO A 1 97 ? 3.138 -6.397 0.957 1.00 78.69 97 PRO A C 1
ATOM 774 O O . PRO A 1 97 ? 4.117 -5.676 1.084 1.00 78.69 97 PRO A O 1
ATOM 777 N N . THR A 1 98 ? 1.962 -6.053 1.469 1.00 79.69 98 THR A N 1
ATOM 778 C CA . THR A 1 98 ? 1.766 -4.834 2.267 1.00 79.69 98 THR A CA 1
ATOM 779 C C . THR A 1 98 ? 1.369 -5.151 3.704 1.00 79.69 98 THR A C 1
ATOM 781 O O . THR A 1 98 ? 1.032 -6.291 4.044 1.00 79.69 98 THR A O 1
ATOM 784 N N . LEU A 1 99 ? 1.380 -4.125 4.560 1.00 76.88 99 LEU A N 1
ATOM 785 C CA . LEU A 1 99 ? 0.646 -4.197 5.810 1.00 76.88 99 LEU A CA 1
ATOM 786 C C . LEU A 1 99 ? -0.801 -4.484 5.472 1.00 76.88 99 LEU A C 1
ATOM 788 O O . LEU A 1 99 ? -1.490 -3.688 4.831 1.00 76.88 99 LEU A O 1
ATOM 792 N N . LYS A 1 100 ? -1.279 -5.605 5.992 1.00 75.94 100 LYS A N 1
ATOM 793 C CA . LYS A 1 100 ? -2.707 -5.808 6.128 1.00 75.94 100 LYS A CA 1
ATOM 794 C C . LYS A 1 100 ? -3.292 -4.508 6.728 1.00 75.94 100 LYS A C 1
ATOM 796 O O . LYS A 1 100 ? -2.652 -3.837 7.538 1.00 75.94 100 LYS A O 1
ATOM 801 N N . THR A 1 101 ? -4.429 -4.061 6.242 1.00 81.94 101 THR A N 1
ATOM 802 C CA . THR A 1 101 ? -5.026 -2.785 6.643 1.00 81.94 101 THR A CA 1
ATOM 803 C C . THR A 1 101 ? -6.528 -2.961 6.551 1.00 81.94 101 THR A C 1
ATOM 805 O O . THR A 1 101 ? -6.997 -3.717 5.704 1.00 81.94 101 THR A O 1
ATOM 808 N N . ALA A 1 102 ? -7.285 -2.315 7.430 1.00 84.25 102 ALA A N 1
ATOM 809 C CA . ALA A 1 102 ? -8.740 -2.331 7.371 1.00 84.25 102 ALA A CA 1
ATOM 810 C C . ALA A 1 102 ? -9.305 -0.941 7.651 1.00 84.25 102 ALA A C 1
ATOM 812 O O . ALA A 1 102 ? -8.748 -0.190 8.456 1.00 84.25 102 ALA A O 1
ATOM 813 N N . MET A 1 103 ? -10.434 -0.638 7.017 1.00 88.31 103 MET A N 1
ATOM 814 C CA . MET A 1 103 ? -11.288 0.471 7.420 1.00 88.31 103 MET A CA 1
ATOM 815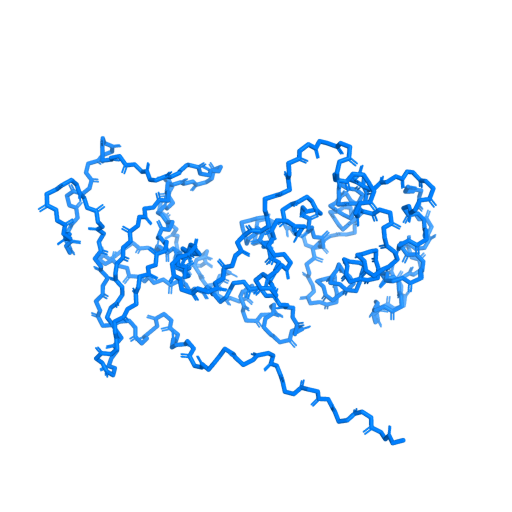 C C . MET A 1 103 ? -12.252 -0.030 8.491 1.00 88.31 103 MET A C 1
ATOM 817 O O . MET A 1 103 ? -12.800 -1.124 8.386 1.00 88.31 103 MET A O 1
ATOM 821 N N . VAL A 1 104 ? -12.419 0.743 9.559 1.00 87.25 104 VAL A N 1
ATOM 822 C CA . VAL A 1 104 ? -13.316 0.408 10.667 1.00 87.25 104 VAL A CA 1
ATOM 823 C C . VAL A 1 104 ? -14.187 1.618 10.946 1.00 87.25 104 VAL A C 1
ATOM 825 O O . VAL A 1 104 ? -13.665 2.716 11.141 1.00 87.25 104 VAL A O 1
ATOM 828 N N . ASN A 1 105 ? -15.503 1.423 10.983 1.00 85.69 105 ASN A N 1
ATOM 829 C CA . ASN A 1 105 ? -16.412 2.442 11.485 1.00 85.69 105 ASN A CA 1
ATOM 830 C C . ASN A 1 105 ? -16.418 2.365 13.014 1.00 85.69 105 ASN A C 1
ATOM 832 O O . ASN A 1 105 ? -16.991 1.455 13.613 1.00 85.69 105 ASN A O 1
ATOM 836 N N . TRP A 1 106 ? -15.716 3.294 13.649 1.00 82.81 106 TRP A N 1
ATOM 837 C CA . TRP A 1 106 ? -15.604 3.384 15.092 1.00 82.81 106 TRP A CA 1
ATOM 838 C C . TRP A 1 106 ? -16.424 4.570 15.587 1.00 82.81 106 TRP A C 1
ATOM 840 O O . TRP A 1 106 ? -16.058 5.725 15.371 1.00 82.81 106 TRP A O 1
ATOM 850 N N . ASN A 1 107 ? -17.541 4.279 16.264 1.00 79.69 107 ASN A N 1
ATOM 851 C CA . ASN A 1 107 ? -18.439 5.290 16.828 1.00 79.69 107 ASN A CA 1
ATOM 852 C C . ASN A 1 107 ? -18.912 6.324 15.768 1.00 79.69 107 ASN A C 1
ATOM 854 O O . ASN A 1 107 ? -18.917 7.530 16.012 1.00 79.69 107 ASN A O 1
ATOM 858 N N . GLY A 1 108 ? -19.246 5.872 14.555 1.00 81.50 108 GLY A N 1
ATOM 859 C CA . GLY A 1 108 ? -19.710 6.739 13.463 1.00 81.50 108 GLY A CA 1
ATOM 860 C C . GLY A 1 108 ? -18.598 7.430 12.665 1.00 81.50 1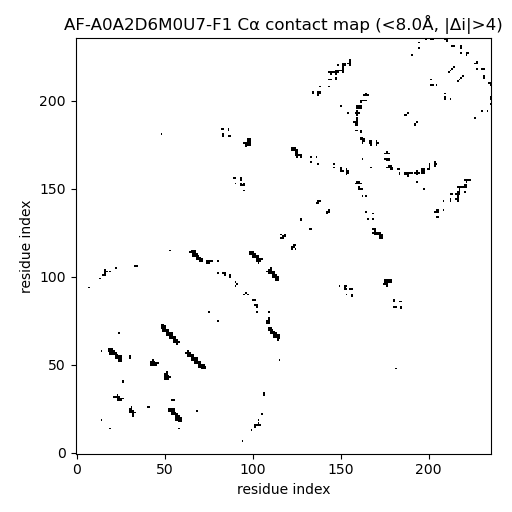08 GLY A C 1
ATOM 861 O O . GLY A 1 108 ? -18.901 8.207 11.766 1.00 81.50 108 GLY A O 1
ATOM 862 N N . LYS A 1 109 ? -17.317 7.163 12.962 1.00 85.81 109 LYS A N 1
ATOM 863 C CA . LYS A 1 109 ? -16.167 7.681 12.204 1.00 85.81 109 LYS A CA 1
ATOM 864 C C . LYS A 1 109 ? -15.368 6.556 11.573 1.00 85.81 109 LYS A C 1
ATOM 866 O O . LYS A 1 109 ? -14.965 5.609 12.245 1.00 85.81 109 LYS A O 1
ATOM 871 N N . TRP A 1 110 ? -15.059 6.711 10.294 1.00 88.94 110 TRP A N 1
ATOM 872 C CA . TRP A 1 110 ? -14.144 5.818 9.600 1.00 88.94 110 TRP A CA 1
ATOM 873 C C . TRP A 1 110 ? -12.700 6.076 10.022 1.00 88.94 110 TRP A C 1
ATOM 875 O O . TRP A 1 110 ? -12.192 7.194 9.932 1.00 88.94 110 TRP A O 1
ATOM 885 N N . VAL A 1 111 ? -12.029 5.019 10.468 1.00 89.88 111 VAL A N 1
ATOM 886 C CA . VAL A 1 111 ? -10.602 5.025 10.796 1.00 89.88 111 VAL A CA 1
ATOM 887 C C . VAL A 1 111 ? -9.889 3.922 10.033 1.00 89.88 111 VAL A C 1
ATOM 889 O O . VAL A 1 111 ? -10.463 2.867 9.755 1.00 89.88 111 VAL A O 1
ATOM 892 N N . LYS A 1 112 ? -8.615 4.151 9.718 1.00 89.12 112 LYS A N 1
ATOM 893 C CA . LYS A 1 112 ? -7.747 3.137 9.119 1.00 89.12 112 LYS A CA 1
ATOM 894 C C . LYS A 1 112 ? -6.953 2.445 10.217 1.00 89.12 112 LYS A C 1
ATOM 896 O O . LYS A 1 112 ? -6.264 3.101 10.994 1.00 89.12 112 LYS A O 1
ATOM 901 N N . VAL A 1 113 ? -7.018 1.122 10.266 1.00 87.00 113 VAL A N 1
ATOM 902 C CA . VAL A 1 113 ? -6.340 0.306 11.275 1.00 87.00 113 VAL A CA 1
ATOM 903 C C . VAL A 1 113 ? -5.270 -0.549 10.604 1.00 87.00 113 VAL A C 1
ATOM 905 O O . VAL A 1 113 ? -5.570 -1.298 9.676 1.00 87.00 113 VAL A O 1
ATOM 908 N N . SER A 1 114 ? -4.030 -0.445 11.084 1.00 84.25 114 SER A N 1
ATOM 909 C CA . SER A 1 114 ? -2.874 -1.251 10.670 1.00 84.25 114 SER A CA 1
ATOM 910 C C . SER A 1 114 ? -2.208 -1.944 11.870 1.00 84.25 114 SER A C 1
ATOM 912 O O . SER A 1 114 ? -2.367 -1.492 13.002 1.00 84.25 114 SER A O 1
ATOM 914 N N . PRO A 1 115 ? -1.470 -3.057 11.710 1.00 79.38 115 PRO A N 1
ATOM 915 C CA . PRO A 1 115 ? -0.706 -3.656 12.790 1.00 79.38 115 PRO A CA 1
ATOM 916 C C . PRO A 1 115 ? 0.371 -2.671 13.203 1.00 79.38 115 PRO A C 1
ATOM 918 O O . PRO A 1 115 ? 1.015 -2.045 12.358 1.00 79.38 115 PRO A O 1
ATOM 921 N N . LEU A 1 116 ? 0.598 -2.560 14.505 1.00 76.12 116 LEU A N 1
ATOM 922 C CA . LEU A 1 116 ? 1.733 -1.793 14.977 1.00 76.12 116 LEU A CA 1
ATOM 923 C C . LEU A 1 116 ? 3.005 -2.620 14.754 1.00 76.12 116 LEU A C 1
ATOM 925 O O . LEU A 1 116 ? 3.159 -3.692 15.341 1.00 76.12 116 LEU A O 1
ATOM 929 N N . LEU A 1 117 ? 3.908 -2.128 13.907 1.00 69.19 117 LEU A N 1
ATOM 930 C CA . LEU A 1 117 ? 5.235 -2.714 13.721 1.00 69.19 117 LEU A CA 1
ATOM 931 C C . LEU A 1 117 ? 6.106 -2.364 14.939 1.00 69.19 117 LEU A C 1
ATOM 933 O O . LEU A 1 117 ? 6.817 -1.363 14.948 1.00 69.19 117 LEU A O 1
ATOM 937 N N . GLU A 1 118 ? 5.991 -3.144 16.016 1.00 59.72 118 GLU A N 1
ATOM 938 C CA . GLU A 1 118 ? 6.862 -3.022 17.190 1.00 59.72 118 GLU A CA 1
ATOM 939 C C . GLU A 1 118 ? 8.063 -3.975 17.072 1.00 59.72 118 GLU A C 1
ATOM 941 O O . GLU A 1 118 ? 7.895 -5.176 16.859 1.00 59.72 118 GLU A O 1
ATOM 946 N N . ASN A 1 119 ? 9.266 -3.468 17.369 1.00 52.75 119 ASN A N 1
ATOM 947 C CA . ASN A 1 119 ? 10.511 -4.252 17.467 1.00 52.75 119 ASN A CA 1
ATOM 948 C C . ASN A 1 119 ? 10.450 -5.431 18.470 1.00 52.75 119 ASN A C 1
ATOM 950 O O . ASN A 1 119 ? 11.364 -6.249 18.506 1.00 52.75 119 ASN A O 1
ATOM 954 N N . ARG A 1 120 ? 9.408 -5.526 19.310 1.00 41.53 120 ARG A N 1
ATOM 955 C CA . ARG A 1 120 ? 9.267 -6.567 20.344 1.00 41.53 120 ARG A CA 1
ATOM 956 C C . ARG A 1 120 ? 8.633 -7.873 19.849 1.00 41.53 120 ARG A C 1
ATOM 958 O O . ARG A 1 120 ? 8.738 -8.867 20.552 1.00 41.53 120 ARG A O 1
ATOM 965 N N . ALA A 1 121 ? 8.021 -7.900 18.661 1.00 37.38 121 ALA A N 1
ATOM 966 C CA . ALA A 1 121 ? 7.364 -9.094 18.106 1.00 37.38 121 ALA A CA 1
ATOM 967 C C . ALA A 1 121 ? 8.163 -9.763 16.965 1.00 37.38 121 ALA A C 1
ATOM 969 O O . ALA A 1 121 ? 7.581 -10.371 16.072 1.00 37.38 121 ALA A O 1
ATOM 970 N N . GLY A 1 122 ? 9.493 -9.615 16.955 1.00 37.97 122 GLY A N 1
ATOM 971 C CA . GLY A 1 122 ? 10.372 -10.273 15.977 1.00 37.97 122 GLY A CA 1
ATOM 9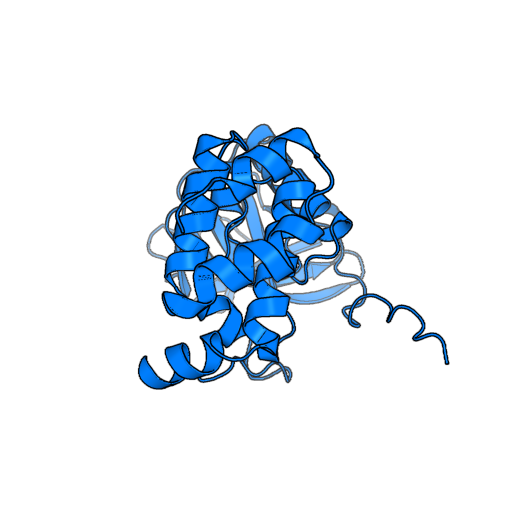72 C C . GLY A 1 122 ? 10.412 -9.632 14.585 1.00 37.97 122 GLY A C 1
ATOM 973 O O . GLY A 1 122 ? 11.213 -10.051 13.755 1.00 37.97 122 GLY A O 1
ATOM 974 N N . ILE A 1 123 ? 9.619 -8.587 14.331 1.00 42.84 123 ILE A N 1
ATOM 975 C CA . ILE A 1 123 ? 9.730 -7.781 13.114 1.00 42.84 123 ILE A CA 1
ATOM 976 C C . ILE A 1 123 ? 10.730 -6.654 13.378 1.00 42.84 123 ILE A C 1
ATOM 978 O O . ILE A 1 123 ? 10.384 -5.621 13.952 1.00 42.84 123 ILE A O 1
ATOM 982 N N . LYS A 1 124 ? 11.988 -6.877 12.987 1.00 46.00 124 LYS A N 1
ATOM 983 C CA . LYS A 1 124 ? 13.008 -5.829 12.980 1.00 46.00 124 LYS A CA 1
ATOM 984 C C . LYS A 1 124 ? 12.692 -4.886 11.823 1.00 46.00 124 LYS A C 1
ATOM 986 O O . LYS A 1 124 ? 12.668 -5.299 10.668 1.00 46.00 124 LYS A O 1
ATOM 991 N N . LEU A 1 125 ? 12.398 -3.625 12.132 1.00 51.09 125 LEU A N 1
ATOM 992 C CA . LEU A 1 125 ? 12.533 -2.580 11.123 1.00 51.09 125 LEU A CA 1
ATOM 993 C C . LEU A 1 125 ? 14.030 -2.400 10.889 1.00 51.09 125 LEU A C 1
ATOM 995 O O . LEU A 1 125 ? 14.783 -2.198 11.850 1.00 51.09 125 LEU A O 1
ATOM 999 N N . ALA A 1 126 ? 14.455 -2.490 9.631 1.00 51.28 126 ALA A N 1
ATOM 1000 C CA . ALA A 1 126 ? 15.854 -2.324 9.294 1.00 51.28 126 ALA A CA 1
ATOM 1001 C C . ALA A 1 126 ? 16.280 -0.921 9.740 1.00 51.28 126 ALA A C 1
ATOM 1003 O O . ALA A 1 126 ? 15.707 0.088 9.316 1.00 51.28 126 ALA A O 1
ATOM 1004 N N . ARG A 1 127 ? 17.293 -0.839 10.609 1.00 49.50 127 ARG A N 1
ATOM 1005 C CA . ARG A 1 127 ? 17.973 0.427 10.894 1.00 49.50 127 ARG A CA 1
ATOM 1006 C C . ARG A 1 127 ? 18.798 0.779 9.663 1.00 49.50 127 ARG A C 1
ATOM 1008 O O . ARG A 1 127 ? 19.997 0.514 9.630 1.00 49.50 127 ARG A O 1
ATOM 1015 N N . VAL A 1 128 ? 18.163 1.348 8.642 1.00 53.41 128 VAL A N 1
ATOM 1016 C CA . VAL A 1 128 ? 18.893 1.895 7.501 1.00 53.41 128 VAL A CA 1
ATOM 1017 C C . VAL A 1 128 ? 19.471 3.229 7.955 1.00 53.41 128 VAL A C 1
ATOM 1019 O O . VAL A 1 128 ? 18.820 4.269 7.928 1.00 53.41 128 VAL A O 1
ATOM 1022 N N . LYS A 1 129 ? 20.659 3.150 8.553 1.00 46.25 129 LYS A N 1
ATOM 1023 C CA . LYS A 1 129 ? 21.408 4.312 9.010 1.00 46.25 129 LYS A CA 1
ATOM 1024 C C . LYS A 1 129 ? 22.196 4.833 7.811 1.00 46.25 129 LYS A C 1
ATOM 1026 O O . LYS A 1 129 ? 23.028 4.095 7.291 1.00 46.25 129 LYS A O 1
ATOM 1031 N N . THR A 1 130 ? 21.966 6.096 7.452 1.00 51.44 130 THR A N 1
ATOM 1032 C CA . THR A 1 130 ? 22.669 6.917 6.439 1.00 51.44 130 THR A CA 1
ATOM 1033 C C . THR A 1 130 ? 22.179 6.822 4.991 1.00 51.44 130 THR A C 1
ATOM 1035 O O . THR A 1 130 ? 21.785 5.762 4.505 1.00 51.44 130 THR A O 1
ATOM 1038 N N . ASP A 1 131 ? 22.285 7.953 4.291 1.00 54.31 131 ASP A N 1
ATOM 1039 C CA . ASP A 1 131 ? 21.939 8.113 2.874 1.00 54.31 131 ASP A CA 1
ATOM 1040 C C . ASP A 1 131 ? 22.857 7.306 1.948 1.00 54.31 131 ASP A C 1
ATOM 1042 O O . ASP A 1 131 ? 22.396 6.701 0.980 1.00 54.31 131 ASP A O 1
ATOM 1046 N N . TYR A 1 132 ? 24.132 7.160 2.319 1.00 51.12 132 TYR A N 1
ATOM 1047 C CA . TYR A 1 132 ? 25.086 6.296 1.615 1.00 51.12 132 TYR A CA 1
ATOM 1048 C C . TYR A 1 132 ? 24.684 4.809 1.690 1.00 51.12 132 TYR A C 1
ATOM 1050 O O . TYR A 1 132 ? 24.837 4.043 0.735 1.00 51.12 132 TYR A O 1
ATOM 1058 N N . GLY A 1 133 ? 24.100 4.400 2.821 1.00 62.09 133 GLY A N 1
ATOM 1059 C CA . GLY A 1 133 ? 23.519 3.074 3.006 1.00 62.09 133 GLY A CA 1
ATOM 1060 C C . GLY A 1 133 ? 22.270 2.833 2.153 1.00 62.09 133 GLY A C 1
ATOM 1061 O O . GLY A 1 133 ? 22.050 1.695 1.732 1.00 62.09 133 GLY A O 1
ATOM 1062 N N . HIS A 1 134 ? 21.478 3.875 1.867 1.00 70.31 134 HIS A N 1
ATOM 1063 C CA . HIS A 1 134 ? 20.319 3.787 0.974 1.00 70.31 134 HIS A CA 1
ATOM 1064 C C . HIS A 1 134 ? 20.758 3.553 -0.474 1.00 70.31 134 HIS A C 1
ATOM 1066 O O . HIS A 1 134 ? 20.309 2.578 -1.074 1.00 70.31 134 HIS A O 1
ATOM 1072 N N . ALA A 1 135 ? 21.681 4.365 -1.004 1.00 70.19 135 ALA A N 1
ATOM 1073 C CA . ALA A 1 135 ? 22.124 4.278 -2.399 1.00 70.19 135 ALA A CA 1
ATOM 1074 C C . ALA A 1 135 ? 22.633 2.871 -2.757 1.00 70.19 135 ALA A C 1
ATOM 1076 O O . ALA A 1 135 ? 22.085 2.223 -3.647 1.00 70.19 135 ALA A O 1
ATOM 1077 N N . ARG A 1 136 ? 23.574 2.320 -1.975 1.00 77.31 136 ARG A N 1
ATOM 1078 C CA . ARG A 1 136 ? 24.114 0.965 -2.205 1.00 77.31 136 ARG A CA 1
ATOM 1079 C C . ARG A 1 136 ? 23.036 -0.124 -2.170 1.00 77.31 136 ARG A C 1
ATOM 1081 O O . ARG A 1 136 ? 23.108 -1.104 -2.909 1.00 77.31 136 ARG A O 1
ATOM 1088 N N . GLN A 1 137 ? 22.047 0.008 -1.288 1.00 81.19 137 GLN A N 1
ATOM 1089 C CA . GLN A 1 137 ? 20.970 -0.976 -1.161 1.00 81.19 137 GLN A CA 1
ATOM 1090 C C . GLN A 1 137 ? 19.921 -0.856 -2.268 1.00 81.19 137 GLN A C 1
ATOM 1092 O O . GLN A 1 137 ? 19.321 -1.869 -2.635 1.00 81.19 137 GLN A O 1
ATOM 1097 N N . LEU A 1 138 ? 19.713 0.348 -2.798 1.00 83.44 138 LEU A N 1
ATOM 1098 C CA . LEU A 1 138 ? 18.861 0.615 -3.953 1.00 83.44 138 LEU A CA 1
ATOM 1099 C C . LEU A 1 138 ? 19.510 0.128 -5.253 1.00 83.44 138 LEU A C 1
ATOM 1101 O O . LEU A 1 138 ? 18.810 -0.428 -6.096 1.00 83.44 138 LEU A O 1
ATOM 1105 N N . SER A 1 139 ? 20.839 0.208 -5.373 1.00 83.75 139 SER A N 1
ATOM 1106 C CA . SER A 1 139 ? 21.599 -0.390 -6.483 1.00 83.75 139 SER A CA 1
ATOM 1107 C C . SER A 1 139 ? 21.595 -1.923 -6.474 1.00 83.75 139 SER A C 1
ATOM 1109 O O . SER A 1 139 ? 21.974 -2.551 -7.458 1.00 83.75 139 SER A O 1
ATOM 1111 N N . ALA A 1 140 ? 21.201 -2.570 -5.370 1.00 87.06 140 ALA A N 1
ATOM 1112 C CA . ALA A 1 140 ? 21.229 -4.025 -5.292 1.00 87.06 140 ALA A CA 1
ATOM 1113 C C . ALA A 1 140 ? 20.211 -4.644 -6.278 1.00 87.06 140 ALA A C 1
ATOM 1115 O O . ALA A 1 140 ? 19.011 -4.368 -6.155 1.00 87.06 140 ALA A O 1
ATOM 1116 N N . PRO A 1 141 ? 20.614 -5.572 -7.174 1.00 88.69 141 PRO A N 1
ATOM 1117 C CA . PRO A 1 141 ? 19.719 -6.133 -8.196 1.00 88.69 141 PRO A CA 1
ATOM 1118 C C . PRO A 1 141 ? 18.449 -6.780 -7.631 1.00 88.69 141 PRO A C 1
ATOM 1120 O O . PRO A 1 141 ? 17.378 -6.740 -8.234 1.00 88.69 141 PRO A O 1
ATOM 1123 N N . ARG A 1 142 ? 18.538 -7.363 -6.427 1.00 87.44 142 ARG A N 1
ATOM 1124 C CA . ARG A 1 142 ? 17.375 -7.932 -5.728 1.00 87.44 142 ARG A CA 1
ATOM 1125 C C . ARG A 1 142 ? 16.356 -6.860 -5.327 1.00 87.44 142 ARG A C 1
ATOM 1127 O O . ARG A 1 142 ? 15.158 -7.112 -5.435 1.00 87.44 142 ARG A O 1
ATOM 1134 N N . THR A 1 143 ? 16.819 -5.692 -4.879 1.00 87.56 143 THR A N 1
ATOM 1135 C CA . THR A 1 143 ? 15.967 -4.547 -4.521 1.00 87.56 143 THR A CA 1
ATOM 1136 C C . THR A 1 143 ? 15.272 -4.009 -5.763 1.00 87.56 143 THR A C 1
ATOM 1138 O O . THR A 1 143 ? 14.047 -3.941 -5.785 1.00 87.56 143 THR A O 1
ATOM 1141 N N . GLN A 1 144 ? 16.045 -3.723 -6.814 1.00 90.56 144 GLN A N 1
ATOM 1142 C CA . GLN A 1 144 ? 15.556 -3.232 -8.105 1.00 90.56 144 GLN A CA 1
ATOM 1143 C C . GLN A 1 144 ? 14.474 -4.138 -8.690 1.00 90.56 144 GLN A C 1
ATOM 1145 O O . GLN A 1 144 ? 13.375 -3.684 -9.007 1.00 90.56 144 GLN A O 1
ATOM 1150 N N . ARG A 1 145 ? 14.752 -5.448 -8.746 1.00 91.81 145 ARG A N 1
ATOM 1151 C CA . ARG A 1 145 ? 13.786 -6.449 -9.199 1.00 91.81 145 ARG A CA 1
ATOM 1152 C C . ARG A 1 145 ? 12.514 -6.417 -8.373 1.00 91.81 145 ARG A C 1
ATOM 1154 O O . ARG A 1 145 ? 11.427 -6.400 -8.938 1.00 91.81 145 ARG A O 1
ATOM 1161 N N . ARG A 1 146 ? 12.628 -6.428 -7.043 1.00 89.31 146 ARG A N 1
ATOM 1162 C CA . ARG A 1 146 ? 11.453 -6.518 -6.174 1.00 89.31 146 ARG A CA 1
ATOM 1163 C C . ARG A 1 146 ? 10.585 -5.268 -6.267 1.00 89.31 146 ARG A C 1
ATOM 1165 O O . ARG A 1 146 ? 9.376 -5.409 -6.405 1.00 89.31 146 ARG A O 1
ATOM 1172 N N . VAL A 1 147 ? 11.189 -4.081 -6.239 1.00 90.19 147 VAL A N 1
ATOM 1173 C CA . VAL A 1 147 ? 10.464 -2.811 -6.374 1.00 90.19 147 VAL A CA 1
ATOM 1174 C C . VAL A 1 147 ? 9.810 -2.707 -7.749 1.00 90.19 147 VAL A C 1
ATOM 1176 O O . VAL A 1 147 ? 8.609 -2.458 -7.815 1.00 90.19 147 VAL A O 1
ATOM 1179 N N . GLY A 1 148 ? 10.541 -3.000 -8.830 1.00 92.50 148 GLY A N 1
ATOM 1180 C CA . GLY A 1 148 ? 9.984 -2.971 -10.184 1.00 92.50 148 GLY A CA 1
ATOM 1181 C C . GLY A 1 148 ? 8.798 -3.925 -10.360 1.00 92.50 148 GLY A C 1
ATOM 1182 O O . GLY A 1 148 ? 7.762 -3.529 -10.889 1.00 92.50 148 GLY A O 1
ATOM 1183 N N . GLN A 1 149 ? 8.894 -5.140 -9.811 1.00 93.25 149 GLN A N 1
ATOM 1184 C CA . GLN A 1 149 ? 7.787 -6.098 -9.824 1.00 93.25 149 GLN A CA 1
ATOM 1185 C C . GLN A 1 149 ? 6.552 -5.585 -9.073 1.00 93.25 149 GLN A C 1
ATOM 1187 O O . GLN A 1 149 ? 5.424 -5.778 -9.524 1.00 93.25 149 GLN A O 1
ATOM 1192 N N . ILE A 1 150 ? 6.737 -4.934 -7.919 1.00 91.88 150 ILE A N 1
ATOM 1193 C CA . ILE A 1 150 ? 5.611 -4.391 -7.152 1.00 91.88 150 ILE A CA 1
ATOM 1194 C C . ILE A 1 150 ? 4.966 -3.224 -7.904 1.00 91.88 150 ILE A C 1
ATOM 1196 O O . ILE A 1 150 ? 3.744 -3.206 -8.029 1.00 91.88 150 ILE A O 1
ATOM 1200 N N . LEU A 1 151 ? 5.757 -2.300 -8.459 1.00 92.81 151 LEU A N 1
ATOM 1201 C CA . LEU A 1 151 ? 5.247 -1.192 -9.275 1.00 92.81 151 LEU A CA 1
ATOM 1202 C C . LEU A 1 151 ? 4.424 -1.713 -10.461 1.00 92.81 151 LEU A C 1
ATOM 1204 O O . LEU A 1 151 ? 3.294 -1.277 -10.675 1.00 92.81 151 LEU A O 1
ATOM 1208 N N . GLY A 1 152 ? 4.937 -2.717 -11.174 1.00 93.69 152 GLY A N 1
ATOM 1209 C CA . GLY A 1 152 ? 4.222 -3.354 -12.276 1.00 93.69 152 GLY A CA 1
ATOM 1210 C C . GLY A 1 152 ? 2.903 -4.012 -11.847 1.00 93.69 152 GLY A C 1
ATOM 1211 O O . GLY A 1 152 ? 1.865 -3.822 -12.488 1.00 93.69 152 GLY A O 1
ATOM 1212 N N . LYS A 1 153 ? 2.898 -4.720 -10.709 1.00 93.12 153 LYS A N 1
ATOM 1213 C CA . LYS A 1 153 ? 1.675 -5.277 -10.104 1.00 93.12 153 LYS A CA 1
ATOM 1214 C C . LYS A 1 153 ? 0.658 -4.193 -9.732 1.00 93.12 153 LYS A C 1
ATOM 1216 O O . LYS A 1 153 ? -0.529 -4.375 -9.993 1.00 93.12 153 LYS A O 1
ATOM 1221 N N . MET A 1 154 ? 1.098 -3.067 -9.168 1.00 92.56 154 MET A N 1
ATOM 1222 C CA . MET A 1 154 ? 0.219 -1.943 -8.820 1.00 92.56 154 MET A CA 1
ATOM 1223 C C . MET A 1 154 ? -0.445 -1.340 -10.058 1.00 92.56 154 MET A C 1
ATOM 1225 O O . MET A 1 154 ? -1.656 -1.122 -10.060 1.00 92.56 154 MET A O 1
ATOM 1229 N N . ILE A 1 155 ? 0.321 -1.132 -11.130 1.00 93.31 155 ILE A N 1
ATOM 1230 C CA . ILE A 1 155 ? -0.209 -0.601 -12.391 1.00 93.31 155 ILE A CA 1
ATOM 1231 C C . ILE A 1 155 ? -1.235 -1.566 -12.998 1.00 93.31 155 ILE A C 1
ATOM 1233 O O . ILE A 1 155 ? -2.318 -1.149 -13.413 1.00 93.31 155 ILE A O 1
ATOM 1237 N N . ASN A 1 156 ? -0.965 -2.873 -12.978 1.00 91.50 156 ASN A N 1
ATOM 1238 C CA . ASN A 1 156 ? -1.936 -3.880 -13.419 1.00 91.50 156 ASN A CA 1
ATOM 1239 C C . ASN A 1 156 ? -3.221 -3.903 -12.590 1.00 91.50 156 ASN A C 1
ATOM 1241 O O . ASN A 1 156 ? -4.300 -4.089 -13.154 1.00 91.50 156 ASN A O 1
ATOM 1245 N N . ALA A 1 157 ? -3.115 -3.698 -11.275 1.00 90.31 157 ALA A N 1
ATOM 1246 C CA . ALA A 1 157 ? -4.262 -3.587 -10.375 1.00 90.31 157 ALA A CA 1
ATOM 1247 C C . ALA A 1 157 ? -5.094 -2.307 -10.618 1.00 90.31 157 ALA A C 1
ATOM 1249 O O . ALA A 1 157 ? -6.172 -2.130 -10.040 1.00 90.31 157 ALA A O 1
ATOM 1250 N N . GLY A 1 158 ? -4.631 -1.430 -11.515 1.00 90.56 158 GLY A N 1
ATOM 1251 C CA . GLY A 1 158 ? -5.307 -0.198 -11.899 1.00 90.56 158 GLY A CA 1
ATOM 1252 C C . GLY A 1 158 ? -4.982 0.968 -10.977 1.00 90.56 158 GLY A C 1
ATOM 1253 O O . GLY A 1 158 ? -5.853 1.802 -10.755 1.00 90.56 158 GLY A O 1
ATOM 1254 N N . PHE A 1 159 ? -3.768 1.008 -10.431 1.00 91.50 159 PHE A N 1
ATOM 1255 C CA . PHE A 1 159 ? -3.240 2.164 -9.716 1.00 91.50 159 PHE A CA 1
ATOM 1256 C C . PHE A 1 159 ? -2.187 2.891 -10.548 1.00 91.50 159 PHE A C 1
ATOM 1258 O O . PHE A 1 159 ? -1.600 2.324 -11.464 1.00 91.50 159 PHE A O 1
ATOM 1265 N N . ALA A 1 160 ? -1.881 4.130 -10.176 1.00 85.00 160 ALA A N 1
ATOM 1266 C CA . ALA A 1 160 ? -0.817 4.898 -10.810 1.00 85.00 160 ALA A CA 1
ATOM 1267 C C . ALA A 1 160 ? 0.613 4.400 -10.474 1.00 85.00 160 ALA A C 1
ATOM 1269 O O . ALA A 1 160 ? 1.570 4.836 -11.094 1.00 85.00 160 ALA A O 1
ATOM 1270 N N . GLY A 1 161 ? 0.767 3.435 -9.556 1.00 80.50 161 GLY A N 1
ATOM 1271 C CA . GLY A 1 161 ? 2.056 2.802 -9.244 1.00 80.50 161 GLY A CA 1
ATOM 1272 C C . GLY A 1 161 ? 3.012 3.729 -8.489 1.00 80.50 161 GLY A C 1
ATOM 1273 O O . GLY A 1 161 ? 3.824 4.414 -9.096 1.00 80.50 161 GLY A O 1
ATOM 1274 N N . TYR A 1 162 ? 2.939 3.712 -7.157 1.00 87.25 162 TYR A N 1
ATOM 1275 C CA . TYR A 1 162 ? 3.793 4.518 -6.282 1.00 87.25 162 TYR A CA 1
ATOM 1276 C C . TYR A 1 162 ? 4.381 3.669 -5.157 1.00 87.25 162 TYR A C 1
ATOM 1278 O O . TYR A 1 162 ? 3.641 2.971 -4.459 1.00 87.25 162 TYR A O 1
ATOM 1286 N N . ILE A 1 163 ? 5.698 3.746 -4.963 1.00 85.62 163 ILE A N 1
ATOM 1287 C CA . ILE A 1 163 ? 6.396 3.169 -3.811 1.00 85.62 163 ILE A CA 1
ATOM 1288 C C . ILE A 1 163 ? 7.518 4.119 -3.399 1.00 85.62 163 ILE A C 1
ATOM 1290 O O . ILE A 1 163 ? 8.406 4.415 -4.198 1.00 85.62 163 ILE A O 1
ATOM 1294 N N . ASP A 1 164 ? 7.554 4.494 -2.121 1.00 82.81 164 ASP A N 1
ATOM 1295 C CA . ASP A 1 164 ? 8.765 5.063 -1.538 1.00 82.81 164 ASP A CA 1
ATOM 1296 C C . ASP A 1 164 ? 9.804 3.943 -1.343 1.00 82.81 164 ASP A C 1
ATOM 1298 O O . ASP A 1 164 ? 9.687 3.073 -0.472 1.00 82.81 164 ASP A O 1
ATOM 1302 N N . ALA A 1 165 ? 10.828 3.940 -2.198 1.00 78.94 165 ALA A N 1
ATOM 1303 C CA . ALA A 1 165 ? 11.869 2.919 -2.196 1.00 78.94 165 ALA A CA 1
ATOM 1304 C C . ALA A 1 165 ? 12.732 2.929 -0.917 1.00 78.94 165 ALA A C 1
ATOM 1306 O O . ALA A 1 165 ? 13.263 1.884 -0.528 1.00 78.94 165 ALA A O 1
ATOM 1307 N N . ILE A 1 166 ? 12.853 4.071 -0.233 1.00 77.44 166 ILE A N 1
ATOM 1308 C CA . ILE A 1 166 ? 13.581 4.191 1.037 1.00 77.44 166 ILE A CA 1
ATOM 1309 C C . ILE A 1 166 ? 12.768 3.529 2.150 1.00 77.44 166 ILE A C 1
ATOM 1311 O O . ILE A 1 166 ? 13.296 2.715 2.915 1.00 77.44 166 ILE A O 1
ATOM 1315 N N . ASP A 1 167 ? 11.468 3.806 2.210 1.00 74.56 167 ASP A N 1
ATOM 1316 C CA . ASP A 1 167 ? 10.582 3.162 3.179 1.00 74.56 167 ASP A CA 1
ATOM 1317 C C . ASP A 1 167 ? 10.422 1.662 2.912 1.00 74.56 167 ASP A C 1
ATOM 1319 O O . ASP A 1 167 ? 10.385 0.868 3.859 1.00 74.56 167 ASP A O 1
ATOM 1323 N N . TYR A 1 168 ? 10.448 1.239 1.645 1.00 77.38 168 TYR A N 1
ATOM 1324 C CA . TYR A 1 168 ? 10.579 -0.173 1.295 1.00 77.38 168 TYR A CA 1
ATOM 1325 C C . TYR A 1 168 ? 11.830 -0.798 1.927 1.00 77.38 168 TYR A C 1
ATOM 1327 O O . TYR A 1 168 ? 11.733 -1.855 2.552 1.00 77.38 168 TYR A O 1
ATOM 1335 N N . LEU A 1 169 ? 13.003 -0.158 1.837 1.00 73.88 169 LEU A N 1
ATOM 1336 C CA . LEU A 1 169 ? 14.228 -0.691 2.444 1.00 73.88 169 LEU A CA 1
ATOM 1337 C C . LEU A 1 169 ? 14.128 -0.829 3.967 1.00 73.88 169 LEU A C 1
ATOM 1339 O O . LEU A 1 169 ? 14.617 -1.816 4.519 1.00 73.88 169 LEU A O 1
ATOM 1343 N N . ARG A 1 170 ? 13.463 0.112 4.644 1.00 69.94 170 ARG A N 1
ATOM 1344 C CA . ARG A 1 170 ? 13.234 0.062 6.099 1.00 69.94 170 ARG A CA 1
ATOM 1345 C C . ARG A 1 170 ? 12.334 -1.103 6.509 1.00 69.94 170 ARG A C 1
ATOM 1347 O O . ARG A 1 170 ? 12.504 -1.668 7.589 1.00 69.94 170 ARG A O 1
ATOM 1354 N N . GLN A 1 171 ? 11.388 -1.471 5.648 1.00 69.56 171 GLN A N 1
ATOM 1355 C CA . GLN A 1 171 ? 10.356 -2.469 5.934 1.00 69.56 171 GLN A CA 1
ATOM 1356 C C . GLN A 1 171 ? 10.608 -3.827 5.267 1.00 69.56 171 GLN A C 1
ATOM 1358 O O . GLN A 1 171 ? 9.917 -4.800 5.565 1.00 69.56 171 GLN A O 1
ATOM 1363 N N . ARG A 1 172 ? 11.642 -3.949 4.428 1.00 70.12 172 ARG A N 1
ATOM 1364 C CA . ARG A 1 172 ? 11.952 -5.196 3.713 1.00 70.12 172 ARG A CA 1
ATOM 1365 C C . ARG A 1 172 ? 12.208 -6.383 4.644 1.00 70.12 172 ARG A C 1
ATOM 1367 O O . ARG A 1 172 ? 11.859 -7.504 4.295 1.00 70.12 172 ARG A O 1
ATOM 1374 N N . GLU A 1 173 ? 12.798 -6.149 5.820 1.00 66.12 173 GLU A N 1
ATOM 1375 C CA . GLU A 1 173 ? 13.047 -7.191 6.834 1.00 66.12 173 GLU A CA 1
ATOM 1376 C C . GLU A 1 173 ? 11.740 -7.718 7.435 1.00 66.12 173 GLU A C 1
ATOM 1378 O O . GLU A 1 173 ? 11.638 -8.891 7.782 1.00 66.12 173 GLU A O 1
ATOM 1383 N N . ALA A 1 174 ? 10.710 -6.872 7.470 1.00 62.50 174 ALA A N 1
ATOM 1384 C CA . ALA A 1 174 ? 9.353 -7.254 7.821 1.00 62.50 174 ALA A CA 1
ATOM 1385 C C . ALA A 1 174 ? 8.624 -7.990 6.685 1.00 62.50 174 ALA A C 1
ATOM 1387 O O . ALA A 1 174 ? 7.511 -8.468 6.896 1.00 62.50 174 ALA A O 1
ATOM 1388 N N . GLY A 1 175 ? 9.230 -8.087 5.495 1.00 68.50 175 GLY A N 1
ATOM 1389 C CA . GLY A 1 175 ? 8.647 -8.734 4.323 1.00 68.50 175 GLY A CA 1
ATOM 1390 C C . GLY A 1 175 ? 7.486 -7.959 3.699 1.00 68.50 175 GLY A C 1
ATOM 1391 O O . GLY A 1 175 ? 6.702 -8.560 2.969 1.00 68.50 175 GLY A O 1
ATOM 1392 N N . ILE A 1 176 ? 7.365 -6.658 3.982 1.00 73.81 176 ILE A N 1
ATOM 1393 C CA . ILE A 1 176 ? 6.249 -5.796 3.565 1.00 73.81 176 ILE A CA 1
ATOM 1394 C C . ILE A 1 176 ? 6.746 -4.524 2.865 1.00 73.81 176 ILE A C 1
ATOM 1396 O O . ILE A 1 176 ? 7.908 -4.136 2.974 1.00 73.81 176 ILE A O 1
ATOM 1400 N N . VAL A 1 177 ? 5.822 -3.866 2.176 1.00 75.62 177 VAL A N 1
ATOM 1401 C CA . VAL A 1 177 ? 5.976 -2.586 1.491 1.00 75.62 177 VAL A CA 1
ATOM 1402 C C . VAL A 1 177 ? 4.972 -1.617 2.106 1.00 75.62 177 VAL A C 1
ATOM 1404 O O . VAL A 1 177 ? 3.767 -1.908 2.146 1.00 75.62 177 VAL A O 1
ATOM 1407 N N . ALA A 1 178 ? 5.459 -0.467 2.570 1.00 73.38 178 ALA A N 1
ATOM 1408 C CA . ALA A 1 178 ? 4.594 0.651 2.912 1.00 73.38 178 ALA A CA 1
ATOM 1409 C C . ALA A 1 178 ? 3.966 1.183 1.630 1.00 73.38 178 ALA A C 1
ATOM 1411 O O . ALA A 1 178 ? 4.658 1.643 0.726 1.00 73.38 178 ALA A O 1
ATOM 1412 N N . ILE A 1 179 ? 2.646 1.084 1.563 1.00 79.62 179 ILE A N 1
ATOM 1413 C CA . ILE A 1 179 ? 1.862 1.635 0.472 1.00 79.62 179 ILE A CA 1
ATOM 1414 C C . ILE A 1 179 ? 1.050 2.774 1.050 1.00 79.62 179 ILE A C 1
ATOM 1416 O O . ILE A 1 179 ? 0.292 2.583 2.010 1.00 79.62 179 ILE A O 1
ATOM 1420 N N . ASP A 1 180 ? 1.197 3.948 0.451 1.00 83.31 180 ASP A N 1
ATOM 1421 C CA . ASP A 1 180 ? 0.333 5.062 0.779 1.00 83.31 180 ASP A CA 1
ATOM 1422 C C . ASP A 1 180 ? -1.033 4.873 0.112 1.00 83.31 180 ASP A C 1
ATOM 1424 O O . ASP A 1 180 ? -1.245 5.186 -1.058 1.00 83.31 180 ASP A O 1
ATOM 1428 N N . LEU A 1 181 ? -1.970 4.302 0.871 1.00 85.75 181 LEU A N 1
ATOM 1429 C CA . LEU A 1 181 ? -3.345 4.109 0.416 1.00 85.75 181 LEU A CA 1
ATOM 1430 C C . LEU A 1 181 ? -4.037 5.428 0.067 1.00 85.75 181 LEU A C 1
ATOM 1432 O O . LEU A 1 181 ? -4.933 5.411 -0.772 1.00 85.75 181 LEU A O 1
ATOM 1436 N N . ASP A 1 182 ? -3.642 6.546 0.676 1.00 86.69 182 ASP A N 1
ATOM 1437 C CA . ASP A 1 182 ? -4.270 7.832 0.395 1.00 86.69 182 ASP A CA 1
ATOM 1438 C C . ASP A 1 182 ? -3.904 8.270 -1.028 1.00 86.69 182 ASP A C 1
ATOM 1440 O O . ASP A 1 182 ? -4.795 8.616 -1.803 1.00 86.69 182 ASP A O 1
ATOM 1444 N N . VAL A 1 183 ? -2.629 8.122 -1.416 1.00 86.12 183 VAL A N 1
ATOM 1445 C CA . VAL A 1 183 ? -2.164 8.339 -2.798 1.00 86.12 183 VAL A CA 1
ATOM 1446 C C . VAL A 1 183 ? -2.923 7.436 -3.770 1.00 86.12 183 VAL A C 1
ATOM 1448 O O . VAL A 1 183 ? -3.388 7.909 -4.805 1.00 86.12 183 VAL A O 1
ATOM 1451 N N . LEU A 1 184 ? -3.111 6.153 -3.441 1.00 86.50 184 LEU A N 1
ATOM 1452 C CA . LEU A 1 184 ? -3.802 5.214 -4.336 1.00 86.50 184 LEU A CA 1
ATOM 1453 C C . LEU A 1 184 ? -5.295 5.491 -4.507 1.00 86.50 184 LEU A C 1
ATOM 1455 O O . LEU A 1 184 ? -5.836 5.229 -5.578 1.00 86.50 184 LEU A O 1
ATOM 1459 N N . VAL A 1 185 ? -5.969 5.955 -3.456 1.00 88.56 185 VAL A N 1
ATOM 1460 C CA . VAL A 1 185 ? -7.412 6.225 -3.480 1.00 88.56 185 VAL A CA 1
ATOM 1461 C C . VAL A 1 185 ? -7.709 7.585 -4.102 1.00 88.56 185 VAL A C 1
ATOM 1463 O O . VAL A 1 185 ? -8.713 7.725 -4.796 1.00 88.56 185 VAL A O 1
ATOM 1466 N N . ARG A 1 186 ? -6.851 8.579 -3.854 1.00 86.69 186 ARG A N 1
ATOM 1467 C CA . ARG A 1 186 ? -7.064 9.964 -4.292 1.00 86.69 186 ARG A CA 1
ATOM 1468 C C . ARG A 1 186 ? -6.468 10.265 -5.668 1.00 86.69 186 ARG A C 1
ATOM 1470 O O . ARG A 1 186 ? -6.846 11.264 -6.267 1.00 86.69 186 ARG A O 1
ATOM 1477 N N . THR A 1 187 ? -5.584 9.412 -6.190 1.00 87.75 187 THR A N 1
ATOM 1478 C CA . THR A 1 187 ? -4.995 9.593 -7.526 1.00 87.75 187 THR A CA 1
ATOM 1479 C C . THR A 1 187 ? -5.701 8.729 -8.562 1.00 87.75 187 THR A C 1
ATOM 1481 O O . THR A 1 187 ? -5.671 7.500 -8.497 1.00 87.75 187 THR A O 1
ATOM 1484 N N . GLU A 1 188 ? -6.287 9.370 -9.571 1.00 86.56 188 GLU A N 1
ATOM 1485 C CA . GLU A 1 188 ? -6.856 8.668 -10.718 1.00 86.56 188 GLU A CA 1
ATOM 1486 C C . GLU A 1 188 ? -5.761 7.919 -11.507 1.00 86.56 188 GLU A C 1
ATOM 1488 O O . GLU A 1 188 ? -4.700 8.494 -11.769 1.00 86.56 188 GLU A O 1
ATOM 1493 N N . PRO A 1 189 ? -5.991 6.671 -11.953 1.00 85.12 189 PRO A N 1
ATOM 1494 C CA . PRO A 1 189 ? -5.017 5.896 -12.722 1.00 85.12 189 PRO A CA 1
ATOM 1495 C C . PRO A 1 189 ? -4.955 6.309 -14.207 1.00 85.12 189 PRO A C 1
ATOM 1497 O O . PRO A 1 189 ? -5.012 5.463 -15.103 1.00 85.12 189 PRO A O 1
ATOM 1500 N N . SER A 1 190 ? -4.845 7.609 -14.479 1.00 90.81 190 SER A N 1
ATOM 1501 C CA . SER A 1 190 ? -4.589 8.145 -15.817 1.00 90.81 190 SER A CA 1
ATOM 1502 C C . SER A 1 190 ? -3.139 7.883 -16.241 1.00 90.81 190 SER A C 1
ATOM 1504 O O . SER A 1 190 ? -2.265 7.644 -15.405 1.00 90.81 190 SER A O 1
ATOM 1506 N N . PHE A 1 191 ? -2.856 7.932 -17.548 1.00 90.25 191 PHE A N 1
ATOM 1507 C CA . PHE A 1 191 ? -1.487 7.747 -18.045 1.00 90.25 191 PHE A CA 1
ATOM 1508 C C . PHE A 1 191 ? -0.513 8.776 -17.453 1.00 90.25 191 PHE A C 1
ATOM 1510 O O . PHE A 1 191 ? 0.576 8.395 -17.033 1.00 90.25 191 PHE A O 1
ATOM 1517 N N . GLU A 1 192 ? -0.928 10.041 -17.348 1.00 92.06 192 GLU A N 1
ATOM 1518 C CA . GLU A 1 192 ? -0.106 11.108 -16.763 1.00 92.06 192 GLU A CA 1
ATOM 1519 C C . GLU A 1 192 ? 0.224 10.843 -15.292 1.00 92.06 192 GLU A C 1
ATOM 1521 O O . GLU A 1 192 ? 1.374 10.978 -14.874 1.00 92.06 192 GLU A O 1
ATOM 1526 N N . ASN A 1 193 ? -0.750 10.370 -14.510 1.00 92.06 193 ASN A N 1
ATOM 1527 C CA . ASN A 1 193 ? -0.503 10.013 -13.117 1.00 92.06 193 ASN A CA 1
ATOM 1528 C C . ASN A 1 193 ? 0.388 8.776 -12.984 1.00 92.06 193 ASN A C 1
ATOM 1530 O O . ASN A 1 193 ? 1.257 8.761 -12.113 1.00 92.06 193 ASN A O 1
ATOM 1534 N N . VAL A 1 194 ? 0.213 7.767 -13.849 1.00 91.38 194 VAL A N 1
ATOM 1535 C CA . VAL A 1 194 ? 1.107 6.599 -13.889 1.00 91.38 194 VAL A CA 1
ATOM 1536 C C . VAL A 1 194 ? 2.534 7.044 -14.188 1.00 91.38 194 VAL A C 1
ATOM 1538 O O . VAL A 1 194 ? 3.453 6.671 -13.469 1.00 91.38 194 VAL A O 1
ATOM 1541 N N . LYS A 1 195 ? 2.726 7.869 -15.222 1.00 91.38 195 LYS A N 1
ATOM 1542 C CA . LYS A 1 195 ? 4.030 8.419 -15.601 1.00 91.38 195 LYS A CA 1
ATOM 1543 C C . LYS A 1 195 ? 4.676 9.165 -14.432 1.00 91.38 195 LYS A C 1
ATOM 1545 O O . LYS A 1 195 ? 5.810 8.857 -14.075 1.00 91.38 195 LYS A O 1
ATOM 1550 N N . ARG A 1 196 ? 3.950 10.107 -13.824 1.00 92.88 196 ARG A N 1
ATOM 1551 C CA . ARG A 1 196 ? 4.447 10.944 -12.725 1.00 92.88 196 ARG A CA 1
ATOM 1552 C C . ARG A 1 196 ? 4.856 10.114 -11.506 1.00 92.88 196 ARG A C 1
ATOM 1554 O O . ARG A 1 196 ? 5.989 10.224 -11.054 1.00 92.88 196 ARG A O 1
ATOM 1561 N N . LEU A 1 197 ? 3.965 9.265 -10.991 1.00 90.69 197 LEU A N 1
ATOM 1562 C CA . LEU A 1 197 ? 4.220 8.505 -9.760 1.00 90.69 197 LEU A CA 1
ATOM 1563 C C . LEU A 1 197 ? 5.256 7.392 -9.948 1.00 90.69 197 LEU A C 1
ATOM 1565 O O . LEU A 1 197 ? 6.039 7.106 -9.032 1.00 90.69 197 LEU A O 1
ATOM 1569 N N . LEU A 1 198 ? 5.315 6.809 -11.146 1.00 91.38 198 LEU A N 1
ATOM 1570 C CA . LEU A 1 198 ? 6.382 5.891 -11.512 1.00 91.38 198 LEU A CA 1
ATOM 1571 C C . LEU A 1 198 ? 7.734 6.612 -11.524 1.00 91.38 198 LEU A C 1
ATOM 1573 O O . LEU A 1 198 ? 8.676 6.113 -10.914 1.00 91.38 198 LEU A O 1
ATOM 1577 N N . ALA A 1 199 ? 7.822 7.792 -12.146 1.00 91.25 199 ALA A N 1
ATOM 1578 C CA . ALA A 1 199 ? 9.041 8.598 -12.150 1.00 91.25 199 ALA A CA 1
ATOM 1579 C C . ALA A 1 199 ? 9.463 9.004 -10.728 1.00 91.25 199 ALA A C 1
ATOM 1581 O O . ALA A 1 199 ? 10.614 8.806 -10.357 1.00 91.25 199 ALA A O 1
ATOM 1582 N N . GLU A 1 200 ? 8.536 9.467 -9.882 1.00 91.19 200 GLU A N 1
ATOM 1583 C CA . GLU A 1 200 ? 8.818 9.783 -8.472 1.00 91.19 200 GLU A CA 1
ATOM 1584 C C . GLU A 1 200 ? 9.394 8.585 -7.701 1.00 91.19 200 GLU A C 1
ATOM 1586 O O . GLU A 1 200 ? 10.335 8.740 -6.919 1.00 91.19 200 GLU A O 1
ATOM 1591 N N . SER A 1 201 ? 8.867 7.382 -7.953 1.00 90.19 201 SER A N 1
ATOM 1592 C CA . SER A 1 201 ? 9.359 6.144 -7.337 1.00 90.19 201 SER A CA 1
ATOM 1593 C C . SER A 1 201 ? 10.753 5.764 -7.854 1.00 90.19 201 SER A C 1
ATOM 1595 O O . SER A 1 201 ? 11.620 5.358 -7.077 1.00 90.19 201 SER A O 1
ATOM 1597 N N . LEU A 1 202 ? 10.989 5.898 -9.165 1.00 90.75 202 LEU A N 1
ATOM 1598 C CA . LEU A 1 202 ? 12.262 5.556 -9.806 1.00 90.75 202 LEU A CA 1
ATOM 1599 C C . LEU A 1 202 ? 13.368 6.576 -9.511 1.00 90.75 202 LEU A C 1
ATOM 1601 O O . LEU A 1 202 ? 14.518 6.177 -9.364 1.00 90.75 202 LEU A O 1
ATOM 1605 N N . ASN A 1 203 ? 13.038 7.852 -9.305 1.00 90.69 203 ASN A N 1
ATOM 1606 C CA . ASN A 1 203 ? 13.994 8.914 -8.970 1.00 90.69 203 ASN A CA 1
ATOM 1607 C C . ASN A 1 203 ? 14.714 8.695 -7.633 1.00 90.69 203 ASN A C 1
ATOM 1609 O O . ASN A 1 203 ? 15.733 9.328 -7.365 1.00 90.69 203 ASN A O 1
ATOM 1613 N N . LYS A 1 204 ? 14.215 7.780 -6.794 1.00 87.69 204 LYS A N 1
ATOM 1614 C CA . LYS A 1 204 ? 14.911 7.339 -5.581 1.00 87.69 204 LYS A CA 1
ATOM 1615 C C . LYS A 1 204 ? 16.104 6.432 -5.879 1.00 87.69 204 LYS A C 1
ATOM 1617 O O . LYS A 1 204 ? 16.949 6.275 -5.010 1.00 87.69 204 LYS A O 1
ATOM 1622 N N . PHE A 1 205 ? 16.176 5.832 -7.065 1.00 88.69 205 PHE A N 1
ATOM 1623 C CA . PHE A 1 205 ? 17.277 4.976 -7.491 1.00 88.69 205 PHE A CA 1
ATOM 1624 C C . PHE A 1 205 ? 18.365 5.782 -8.216 1.00 88.69 205 PHE A C 1
ATOM 1626 O O . PHE A 1 205 ? 18.063 6.830 -8.804 1.00 88.69 205 PHE A O 1
ATOM 1633 N N . PRO A 1 206 ? 19.615 5.276 -8.220 1.00 89.38 206 PRO A N 1
ATOM 1634 C CA . PRO A 1 206 ? 20.670 5.812 -9.073 1.00 89.38 206 PRO A CA 1
ATOM 1635 C C . PRO A 1 206 ? 20.222 5.870 -10.531 1.00 89.38 206 PRO A C 1
ATOM 1637 O O . PRO A 1 206 ? 19.515 4.969 -10.995 1.00 89.38 206 PRO A O 1
ATOM 1640 N N . GLU A 1 207 ? 20.617 6.931 -11.226 1.00 90.00 207 GLU A N 1
ATOM 1641 C CA . GLU A 1 207 ? 20.190 7.245 -12.592 1.00 90.00 207 GLU A CA 1
ATOM 1642 C C . GLU A 1 207 ? 20.422 6.069 -13.546 1.00 90.00 207 GLU A C 1
ATOM 1644 O O . GLU A 1 207 ? 19.497 5.628 -14.231 1.00 90.00 207 GLU A O 1
ATOM 1649 N N . GLU A 1 208 ? 21.594 5.436 -13.462 1.00 88.62 208 GLU A N 1
ATOM 1650 C CA . GLU A 1 208 ? 21.981 4.292 -14.287 1.00 88.62 208 GLU A CA 1
ATOM 1651 C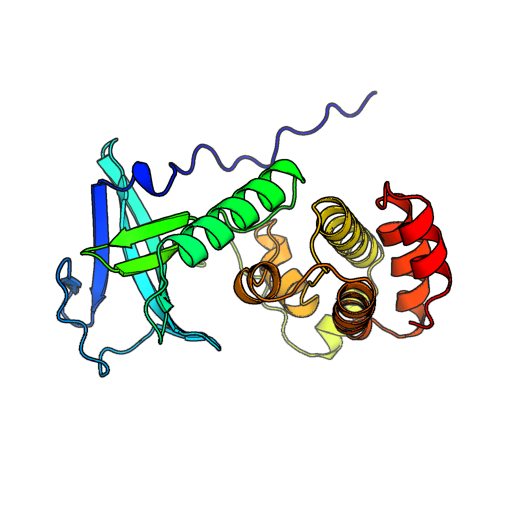 C . GLU A 1 208 ? 21.071 3.064 -14.102 1.00 88.62 208 GLU A C 1
ATOM 1653 O O . GLU A 1 208 ? 21.006 2.180 -14.955 1.00 88.62 208 GLU A O 1
ATOM 1658 N N . SER A 1 209 ? 20.341 2.997 -12.985 1.00 90.38 209 SER A N 1
ATOM 1659 C CA . SER A 1 209 ? 19.457 1.880 -12.649 1.00 90.38 209 SER A CA 1
ATOM 1660 C C . SER A 1 209 ? 18.000 2.106 -13.058 1.00 90.38 209 SER A C 1
ATOM 1662 O O . SER A 1 209 ? 17.252 1.132 -13.178 1.00 90.38 209 SER A O 1
ATOM 1664 N N . ARG A 1 210 ? 17.557 3.353 -13.266 1.00 93.38 210 ARG A N 1
ATOM 1665 C CA . ARG A 1 210 ? 16.129 3.689 -13.447 1.00 93.38 210 ARG A CA 1
ATOM 1666 C C . ARG A 1 210 ? 15.542 3.029 -14.684 1.00 93.38 210 ARG A C 1
ATOM 1668 O O . ARG A 1 210 ? 14.542 2.308 -14.591 1.00 93.38 210 ARG A O 1
ATOM 1675 N N . ARG A 1 211 ? 16.227 3.181 -15.820 1.00 92.62 211 ARG A N 1
ATOM 1676 C CA . ARG A 1 211 ? 15.843 2.555 -17.089 1.00 92.62 211 ARG A CA 1
ATOM 1677 C C . ARG A 1 211 ? 15.830 1.034 -16.987 1.00 92.62 211 ARG A C 1
ATOM 1679 O O . ARG A 1 211 ? 14.875 0.391 -17.420 1.00 92.62 211 ARG A O 1
ATOM 1686 N N . GLN A 1 212 ? 16.838 0.456 -16.335 1.00 92.94 212 GLN A N 1
ATOM 1687 C CA . GLN A 1 212 ? 16.913 -0.987 -16.125 1.00 92.94 212 GLN A CA 1
ATOM 1688 C C . GLN A 1 212 ? 15.731 -1.513 -15.298 1.00 92.94 212 GLN A C 1
ATOM 1690 O O . GLN A 1 212 ? 15.166 -2.556 -15.636 1.00 92.94 212 GLN A O 1
ATOM 1695 N N . ILE A 1 213 ? 15.345 -0.811 -14.228 1.00 93.56 213 ILE A N 1
ATOM 1696 C CA . ILE A 1 213 ? 14.191 -1.180 -13.399 1.00 93.56 213 ILE A CA 1
ATOM 1697 C C . ILE A 1 213 ? 12.913 -1.143 -14.235 1.00 93.56 213 ILE A C 1
ATOM 1699 O O . ILE A 1 213 ? 12.141 -2.107 -14.213 1.00 93.56 213 ILE A O 1
ATOM 1703 N N . LEU A 1 214 ? 12.708 -0.066 -14.997 1.00 94.00 214 LEU A N 1
ATOM 1704 C CA . LEU A 1 214 ? 11.553 0.075 -15.876 1.00 94.00 214 LEU A CA 1
ATOM 1705 C C . LEU A 1 214 ? 11.474 -1.099 -16.862 1.00 94.00 214 LEU A C 1
ATOM 1707 O O . LEU A 1 214 ? 10.493 -1.844 -16.864 1.00 94.00 214 LEU A O 1
ATOM 1711 N N . GLU A 1 215 ? 12.522 -1.319 -17.650 1.00 93.94 215 GLU A N 1
ATOM 1712 C CA . GLU A 1 215 ? 12.506 -2.281 -18.753 1.00 93.94 215 GLU A CA 1
ATOM 1713 C C . GLU A 1 215 ? 12.505 -3.739 -18.301 1.00 93.94 215 GLU A C 1
ATOM 1715 O O . GLU A 1 215 ? 11.762 -4.557 -18.846 1.00 93.94 215 GLU A O 1
ATOM 1720 N N . LYS A 1 216 ? 13.327 -4.083 -17.303 1.00 95.38 216 LYS A N 1
ATOM 1721 C CA . LYS A 1 216 ? 13.532 -5.480 -16.896 1.00 95.38 216 LYS A CA 1
ATOM 1722 C C . LYS A 1 216 ? 12.568 -5.941 -15.812 1.00 95.38 216 LYS A C 1
ATOM 1724 O O . LYS A 1 216 ? 12.459 -7.150 -15.590 1.00 95.38 216 LYS A O 1
ATOM 1729 N N . HIS A 1 217 ? 11.918 -5.025 -15.091 1.00 95.50 217 HIS A N 1
ATOM 1730 C CA . HIS A 1 217 ? 11.166 -5.381 -13.883 1.00 95.50 217 HIS A CA 1
ATOM 1731 C C . HIS A 1 217 ? 9.759 -4.786 -13.814 1.00 95.50 217 HIS A C 1
ATOM 1733 O O . HIS A 1 217 ? 8.876 -5.470 -13.306 1.00 95.50 217 HIS A O 1
ATOM 1739 N N . VAL A 1 218 ? 9.520 -3.579 -14.339 1.00 94.75 218 VAL A N 1
ATOM 1740 C CA . VAL A 1 218 ? 8.172 -2.979 -14.366 1.00 94.75 218 VAL A CA 1
ATOM 1741 C C . VAL A 1 218 ? 7.402 -3.427 -15.606 1.00 94.75 218 VAL A C 1
ATOM 1743 O O . VAL A 1 218 ? 6.351 -4.054 -15.488 1.00 94.75 218 VAL A O 1
ATOM 1746 N N . LEU A 1 219 ? 7.923 -3.144 -16.805 1.00 94.19 219 LEU A N 1
ATOM 1747 C CA . LEU A 1 219 ? 7.244 -3.433 -18.074 1.00 94.19 219 LEU A CA 1
ATOM 1748 C C . LEU A 1 219 ? 6.868 -4.911 -18.269 1.00 94.19 219 LEU A C 1
ATOM 1750 O O . LEU A 1 219 ? 5.788 -5.147 -18.814 1.00 94.19 219 LEU A O 1
ATOM 1754 N N . PRO A 1 220 ? 7.678 -5.907 -17.850 1.00 94.94 220 PRO A N 1
ATOM 1755 C CA . PRO A 1 220 ? 7.319 -7.316 -18.007 1.00 94.94 220 PRO A CA 1
ATOM 1756 C C . PRO A 1 220 ? 6.105 -7.733 -17.178 1.00 94.94 220 PRO A C 1
ATOM 1758 O O . PRO A 1 220 ? 5.417 -8.680 -17.546 1.00 94.94 220 PRO A O 1
ATOM 1761 N N . GLU A 1 221 ? 5.820 -7.027 -16.083 1.00 92.69 221 GLU A N 1
ATOM 1762 C CA . GLU A 1 221 ? 4.610 -7.277 -15.311 1.00 92.69 221 GLU A CA 1
ATOM 1763 C C . GLU A 1 221 ? 3.383 -6.711 -16.037 1.00 92.69 221 GLU A C 1
ATOM 1765 O O . GLU A 1 221 ? 2.320 -7.318 -15.962 1.00 92.69 221 GLU A O 1
ATOM 1770 N N . ILE A 1 222 ? 3.494 -5.589 -16.764 1.00 92.19 222 ILE A N 1
ATOM 1771 C CA . ILE A 1 222 ? 2.347 -4.888 -17.368 1.00 92.19 222 ILE A CA 1
ATOM 1772 C C . ILE A 1 222 ? 1.639 -5.741 -18.428 1.00 92.19 222 ILE A C 1
ATOM 1774 O O . ILE A 1 222 ? 2.161 -5.996 -19.514 1.00 92.19 222 ILE A O 1
ATOM 1778 N N . ARG A 1 223 ? 0.381 -6.096 -18.147 1.00 91.50 223 ARG A N 1
ATOM 1779 C CA . ARG A 1 223 ? -0.451 -6.959 -19.005 1.00 91.50 223 ARG A CA 1
ATOM 1780 C C . ARG A 1 223 ? -1.185 -6.214 -20.118 1.00 91.50 223 ARG A C 1
ATOM 1782 O O . ARG A 1 223 ? -1.741 -6.852 -21.001 1.00 91.50 223 ARG A O 1
ATOM 1789 N N . ARG A 1 224 ? -1.223 -4.878 -20.076 1.00 90.38 224 ARG A N 1
ATOM 1790 C CA . ARG A 1 224 ? -1.929 -4.027 -21.052 1.00 90.38 224 ARG A CA 1
ATOM 1791 C C . ARG A 1 224 ? -0.957 -3.577 -22.154 1.00 90.38 224 ARG A C 1
ATOM 1793 O O . ARG A 1 224 ? -0.158 -2.678 -21.880 1.00 90.38 224 ARG A O 1
ATOM 1800 N N . PRO A 1 225 ? -1.013 -4.122 -23.388 1.00 91.81 225 PRO A N 1
ATOM 1801 C CA . PRO A 1 225 ? 0.011 -3.866 -24.407 1.00 91.81 225 PRO A CA 1
ATOM 1802 C C . PRO A 1 225 ? 0.142 -2.388 -24.790 1.00 91.81 225 PRO A C 1
ATOM 1804 O O . PRO A 1 225 ? 1.2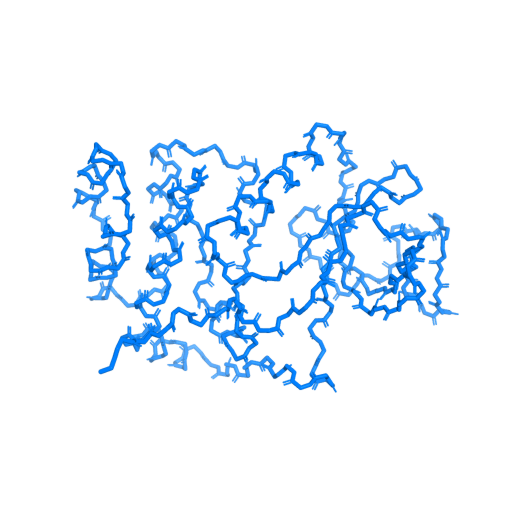53 -1.872 -24.880 1.00 91.81 225 PRO A O 1
ATOM 1807 N N . ALA A 1 226 ? -0.984 -1.682 -24.935 1.00 91.56 226 ALA A N 1
ATOM 1808 C CA . ALA A 1 226 ? -0.991 -0.256 -25.264 1.00 91.56 226 ALA A CA 1
ATOM 1809 C C . ALA A 1 226 ? -0.319 0.597 -24.175 1.00 91.56 226 ALA A C 1
ATOM 1811 O O . ALA A 1 226 ? 0.502 1.459 -24.479 1.00 91.56 226 ALA A O 1
ATOM 1812 N N . LEU A 1 227 ? -0.619 0.320 -22.901 1.00 90.12 227 LEU A N 1
ATOM 1813 C CA . LEU A 1 227 ? 0.012 1.008 -21.775 1.00 90.12 227 LEU A CA 1
ATOM 1814 C C . LEU A 1 227 ? 1.502 0.665 -21.688 1.00 90.12 227 LEU A C 1
ATOM 1816 O O . LEU A 1 227 ? 2.321 1.564 -21.544 1.00 90.12 227 LEU A O 1
ATOM 1820 N N . ARG A 1 228 ? 1.866 -0.614 -21.838 1.00 93.06 228 ARG A N 1
ATOM 1821 C CA . ARG A 1 228 ? 3.264 -1.063 -21.845 1.00 93.06 228 ARG A CA 1
ATOM 1822 C C . ARG A 1 228 ? 4.078 -0.358 -22.932 1.00 93.06 228 ARG A C 1
ATOM 1824 O O . ARG A 1 228 ? 5.180 0.096 -22.646 1.00 93.06 228 ARG A O 1
ATOM 1831 N N . LYS A 1 229 ? 3.530 -0.225 -24.146 1.00 93.06 229 LYS A N 1
ATOM 1832 C CA . LYS A 1 229 ? 4.176 0.491 -25.258 1.00 93.06 229 LYS A CA 1
ATOM 1833 C C . LYS A 1 229 ? 4.399 1.967 -24.925 1.00 93.06 229 LYS A C 1
ATOM 1835 O O . LYS A 1 229 ? 5.502 2.457 -25.129 1.00 93.06 229 LYS A O 1
ATOM 1840 N N . LYS A 1 230 ? 3.393 2.649 -24.364 1.00 92.75 230 LYS A N 1
ATOM 1841 C CA . LYS A 1 230 ? 3.529 4.051 -23.935 1.00 92.75 230 LYS A CA 1
ATOM 1842 C C . LYS A 1 230 ? 4.559 4.220 -22.814 1.00 92.75 230 LYS A C 1
ATOM 1844 O O . LYS A 1 230 ? 5.368 5.135 -22.864 1.00 92.75 230 LYS A O 1
ATOM 1849 N N . LEU A 1 231 ? 4.565 3.325 -21.825 1.00 90.94 231 LEU A N 1
ATOM 1850 C CA . LEU A 1 231 ? 5.529 3.373 -20.720 1.00 90.94 231 LEU A CA 1
ATOM 1851 C C . LEU A 1 231 ? 6.967 3.083 -21.176 1.00 90.94 231 LEU A C 1
ATOM 1853 O O . LEU A 1 231 ? 7.900 3.646 -20.621 1.00 90.94 231 LEU A O 1
ATOM 1857 N N . ALA A 1 232 ? 7.164 2.248 -22.201 1.00 91.50 232 ALA A N 1
ATOM 1858 C CA . ALA A 1 232 ? 8.492 1.965 -22.755 1.00 91.50 232 ALA A CA 1
ATOM 1859 C C . ALA A 1 232 ? 9.163 3.193 -23.400 1.00 91.50 232 ALA A C 1
ATOM 1861 O O . ALA A 1 232 ? 10.389 3.239 -23.508 1.00 91.50 232 ALA A O 1
ATOM 1862 N N . GLN A 1 233 ? 8.362 4.180 -23.808 1.00 90.31 233 GLN A N 1
ATOM 1863 C CA . GLN A 1 233 ? 8.812 5.435 -24.414 1.00 90.31 233 GLN A CA 1
ATOM 1864 C C . GLN A 1 233 ? 9.134 6.520 -23.3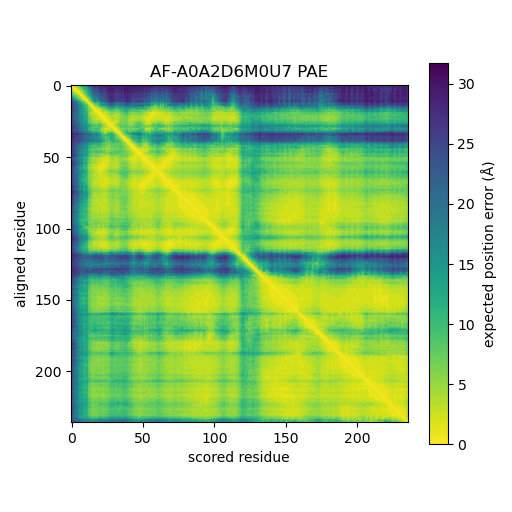76 1.00 90.31 233 GLN A C 1
ATOM 1866 O O . GLN A 1 233 ? 9.501 7.624 -23.758 1.00 90.31 233 GLN A O 1
ATOM 1871 N N . LEU A 1 234 ? 8.980 6.241 -22.075 1.00 86.12 234 LEU A N 1
ATOM 1872 C CA . LEU A 1 234 ? 9.287 7.215 -21.031 1.00 86.12 234 LEU A CA 1
ATOM 1873 C C . LEU A 1 234 ? 10.792 7.419 -20.869 1.00 86.12 234 LEU A C 1
ATOM 1875 O O . LEU A 1 234 ? 11.543 6.455 -20.718 1.00 86.12 234 LEU A O 1
ATOM 1879 N N . GLU A 1 235 ? 11.197 8.679 -20.805 1.00 80.19 235 GLU A N 1
ATOM 1880 C CA . GLU A 1 235 ? 12.491 9.085 -20.265 1.00 80.19 235 GLU A CA 1
ATOM 1881 C C . GLU A 1 235 ? 12.380 9.074 -18.732 1.00 80.19 235 GLU A C 1
ATOM 1883 O O . GLU A 1 235 ? 11.482 9.707 -18.167 1.00 80.19 235 GLU A O 1
ATOM 1888 N N . VAL A 1 236 ? 13.215 8.262 -18.077 1.00 77.06 236 VAL A N 1
ATOM 1889 C CA . VAL A 1 236 ? 13.224 8.004 -16.622 1.00 77.06 236 VAL A CA 1
ATOM 1890 C C . VAL A 1 236 ? 14.634 8.057 -16.068 1.00 77.06 236 VAL A C 1
ATOM 1892 O O . VAL A 1 236 ? 15.535 7.550 -16.768 1.00 77.06 236 VAL A O 1
#

Foldseek 3Di:
DPDDPPDQPPPPDDDALVQFPAKWFQFPVGTHRDDPPDPPTDAPDADPFFGWTWIWTQGNVRDIAIKIKTFGPDFDDPVLQVLLVLLLVLCVVLSAFAFNWYWHCRPNGTIIITHPQDPPPVQQQDPQPDPVSQAVVLPPPVLLQSLLQNQQSCVQSQFLRAFQSSQCNRRVSVVHGDDDSVNRSVDHSDLVSNLVRLCVNLVSYDQVSSLVSQPVHRLVSHPDVVSSVVSNPDDD

Secondary structure (DSSP, 8-state):
-------S-S---PPPGGGEEEEEEEETTEEE-SS---TTS--SEEETTEEEEEEEEEETTS-EEEEEEEEESSPPPHHHHHHHHHHHHHHHHTT--B---EEEEETTEEEEEEE---GGGT-PPP---SHHHHHHHHSSHHHHHHHHHHHHHHHHTTS-----HHHHHHHGGGT-B---HHHHHHS---HHHHHHHHHHHHTTS-HHHHHHHIIIIITTT---HHHHHHHHT---